Protein AF-A0A2E5WNF3-F1 (afdb_monomer_lite)

Foldseek 3Di:
DVVVVVVLLLVLLCVLVVCLQVVHDPVVNLVSLVPVVRDDQQDANVVVRGGSLQSCLLVLVLVSNLSSLVSPHDAALSSLLSNLQQLSQSSNVVRCVSPVVNLAVHDLLSNQHPDPVNVVSPHDPDDPLVSLVSSLSNSVVSVVSPRAQDPVSLVSLVVPPDVDPNNVSSVVSNVVSVVSNVVVVVVVVVVVVVVD

Secondary structure (DSSP, 8-state):
-HHHHHHHHHHHHHHHHHHHHTT--HHHHHHHHH-TTT--TT-EEGGGTEEHHHHHHHTT-HHHHHHHHHTT----HHHHHHHHHTT-HHHHHHHHHH-GGGGGT--SGGGSTTSTTTTTTT--S--HHHHHHHHHHHHHHHHHHTPPPPHHHHHHHHHT--S-TTHHHHHHHHHHHHHHHHHHHHHHHHHHHH--

Sequence (196 aa):
MEEITNYVNVKKDLSLYASIKNKSSLDKIEKLIQNKNRYNVNSFFVNYDCTAMGLATELGLTKTVKLLIKYGAHVSSTHVEIACINGHYKIVKVLLNANPDIIKSVGIDYAIPENTYWNKWGGQSYTESSLLEVSLKIVNYLLIKGAYVIQYDIDKCREYSTDSPNDHLYYQIKDLLVEKQRKQNKLLEKQRKQNN

Structure (mmCIF, N/CA/C/O backbone):
data_AF-A0A2E5WNF3-F1
#
_entry.id   AF-A0A2E5WNF3-F1
#
loop_
_atom_site.group_PDB
_atom_site.id
_atom_site.type_symbol
_atom_site.label_atom_id
_atom_site.label_alt_id
_atom_site.label_comp_id
_atom_site.label_asym_id
_atom_site.label_entity_id
_atom_site.label_seq_id
_atom_site.pdbx_PDB_ins_code
_atom_site.Cartn_x
_atom_site.Cartn_y
_atom_site.Cartn_z
_atom_site.occupancy
_atom_site.B_iso_or_equiv
_atom_site.auth_seq_id
_atom_site.auth_comp_id
_atom_site.auth_asym_id
_atom_site.auth_atom_id
_atom_site.pdbx_PDB_model_num
ATOM 1 N N . MET A 1 1 ? -17.569 26.570 24.489 1.00 47.25 1 MET A N 1
ATOM 2 C CA . MET A 1 1 ? -18.033 25.337 23.807 1.00 47.25 1 MET A CA 1
ATOM 3 C C . MET A 1 1 ? -16.995 24.789 22.831 1.00 47.25 1 MET A C 1
ATOM 5 O O . MET A 1 1 ? -16.844 23.578 22.807 1.00 47.25 1 MET A O 1
ATOM 9 N N . GLU A 1 2 ? -16.237 25.618 22.100 1.00 46.16 2 GLU A N 1
ATOM 10 C CA . GLU A 1 2 ? -15.158 25.149 21.204 1.00 46.16 2 GLU A CA 1
ATOM 11 C C . GLU A 1 2 ? -14.071 24.312 21.899 1.00 46.16 2 GLU A C 1
ATOM 13 O O . GLU A 1 2 ? -13.730 23.249 21.390 1.00 46.16 2 GLU A O 1
ATOM 18 N N . GLU A 1 3 ? -13.593 24.694 23.090 1.00 45.94 3 GLU A N 1
ATOM 19 C CA . GLU A 1 3 ? -12.569 23.918 23.821 1.00 45.94 3 GLU A CA 1
ATOM 20 C C . GLU A 1 3 ? -13.022 22.502 24.209 1.00 45.94 3 GLU A C 1
ATOM 22 O O . GLU A 1 3 ? -12.254 21.548 24.098 1.00 45.94 3 GLU A O 1
ATOM 27 N N . ILE A 1 4 ? -14.284 22.338 24.618 1.00 49.09 4 ILE A N 1
ATOM 28 C CA . ILE A 1 4 ? -14.840 21.033 25.009 1.00 49.09 4 ILE A CA 1
ATOM 29 C C . ILE A 1 4 ? -15.010 20.149 23.770 1.00 49.09 4 ILE A C 1
ATOM 31 O O . ILE A 1 4 ? -14.668 18.966 23.803 1.00 49.09 4 ILE A O 1
ATOM 35 N N . THR A 1 5 ? -15.488 20.717 22.660 1.00 52.53 5 THR A N 1
ATOM 36 C CA . THR A 1 5 ? -15.623 20.001 21.386 1.00 52.53 5 THR A CA 1
ATOM 37 C C . THR A 1 5 ? -14.258 19.549 20.866 1.00 52.53 5 THR A C 1
ATOM 39 O O . THR A 1 5 ? -14.117 18.403 20.437 1.00 52.53 5 THR A O 1
ATOM 42 N N . ASN A 1 6 ? -13.236 20.401 20.982 1.00 53.56 6 ASN A N 1
ATOM 43 C CA . ASN A 1 6 ? -11.875 20.078 20.564 1.00 53.56 6 ASN A CA 1
ATOM 44 C C . ASN A 1 6 ? -11.263 18.979 21.452 1.00 53.56 6 ASN A C 1
ATOM 46 O O . ASN A 1 6 ? -10.762 17.979 20.949 1.00 53.56 6 ASN A O 1
ATOM 50 N N . TYR A 1 7 ? -11.414 19.075 22.776 1.00 51.69 7 TYR A N 1
ATOM 51 C CA . TYR A 1 7 ? -10.914 18.070 23.721 1.00 51.69 7 TYR A CA 1
ATOM 52 C C . TYR A 1 7 ? -11.586 16.693 23.555 1.00 51.69 7 TYR A C 1
ATOM 54 O O . TYR A 1 7 ? -10.934 15.645 23.619 1.00 51.69 7 TYR A O 1
ATOM 62 N N . VAL A 1 8 ? -12.900 16.674 23.309 1.00 55.38 8 VAL A N 1
ATOM 63 C CA . VAL A 1 8 ? -13.663 15.444 23.055 1.00 55.38 8 VAL A CA 1
ATOM 64 C C . VAL A 1 8 ? -13.265 14.805 21.721 1.00 55.38 8 VAL A C 1
ATOM 66 O O . VAL A 1 8 ? -13.189 13.577 21.650 1.00 55.38 8 VAL A O 1
ATOM 69 N N . ASN A 1 9 ? -12.975 15.595 20.686 1.00 56.09 9 ASN A N 1
ATOM 70 C CA . ASN A 1 9 ? -12.483 15.078 19.406 1.00 56.09 9 ASN A CA 1
ATOM 71 C C . ASN A 1 9 ? -11.049 14.533 19.526 1.00 56.09 9 ASN A C 1
ATOM 73 O O . ASN A 1 9 ? -10.808 13.396 19.124 1.00 56.09 9 ASN A O 1
ATOM 77 N N . VAL A 1 10 ? -10.156 15.238 20.232 1.00 57.78 10 VAL A N 1
ATOM 78 C CA . VAL A 1 10 ? -8.783 14.781 20.524 1.00 57.78 10 VAL A CA 1
ATOM 79 C C . VAL A 1 10 ? -8.769 13.426 21.249 1.00 57.78 10 VAL A C 1
ATOM 81 O O . VAL A 1 10 ? -7.998 12.537 20.888 1.00 57.78 10 VAL A O 1
ATOM 84 N N . LYS A 1 11 ? -9.652 13.206 22.238 1.00 60.44 11 LYS A N 1
ATOM 85 C CA . LYS A 1 11 ? -9.758 11.903 22.929 1.00 60.44 11 LYS A CA 1
ATOM 86 C C . LYS A 1 11 ? -10.316 10.779 22.048 1.00 60.44 11 LYS A C 1
ATOM 88 O O . LYS A 1 11 ? -9.927 9.624 22.233 1.00 60.44 11 LYS A O 1
ATOM 93 N N . LYS A 1 12 ? -11.239 11.080 21.129 1.00 62.16 12 LYS A N 1
ATOM 94 C CA . LYS A 1 12 ? -11.822 10.080 20.214 1.00 62.16 12 LYS A CA 1
ATOM 95 C C . LYS A 1 12 ? -10.776 9.592 19.220 1.00 62.16 12 LYS A C 1
ATOM 97 O O . LYS A 1 12 ? -10.535 8.384 19.156 1.00 62.16 12 LYS A O 1
ATOM 102 N N . ASP A 1 13 ? -10.114 10.521 18.537 1.00 65.56 13 ASP A N 1
ATOM 103 C CA . ASP A 1 13 ? -9.074 10.239 17.545 1.00 65.56 13 ASP A CA 1
ATOM 104 C C . ASP A 1 13 ? -7.920 9.433 18.155 1.00 65.56 13 ASP A C 1
ATOM 106 O O . ASP A 1 13 ? -7.463 8.451 17.565 1.00 65.56 13 ASP A O 1
ATOM 110 N N . LEU A 1 14 ? -7.555 9.739 19.406 1.00 73.50 14 LEU A N 1
ATOM 111 C CA . LEU A 1 14 ? -6.547 8.997 20.162 1.00 73.50 14 LEU A CA 1
ATOM 112 C C . LEU A 1 14 ? -6.899 7.512 20.350 1.00 73.50 14 LEU A C 1
ATOM 114 O O . LEU A 1 14 ? -6.008 6.667 20.324 1.00 73.50 14 LEU A O 1
ATOM 118 N N . SER A 1 15 ? -8.174 7.159 20.535 1.00 82.44 15 SER A N 1
ATOM 119 C CA . SER A 1 15 ? -8.561 5.773 20.837 1.00 82.44 15 SER A CA 1
ATOM 120 C C . SER A 1 15 ? -8.475 4.838 19.622 1.00 82.44 15 SER A C 1
ATOM 122 O O . SER A 1 15 ? -8.012 3.698 19.754 1.00 82.44 15 SER A O 1
ATOM 124 N N . LEU A 1 16 ? -8.880 5.315 18.437 1.00 85.50 16 LEU A N 1
ATOM 125 C CA . LEU A 1 16 ? -8.769 4.561 17.188 1.00 85.50 16 LEU A CA 1
ATOM 126 C C . LEU A 1 16 ? -7.307 4.498 16.749 1.00 85.50 16 LEU A C 1
ATOM 128 O O . LEU A 1 16 ? -6.815 3.406 16.461 1.00 85.50 16 LEU A O 1
ATOM 132 N N . TYR A 1 17 ? -6.603 5.635 16.799 1.00 86.94 17 TYR A N 1
ATOM 133 C CA . TYR A 1 17 ? -5.164 5.703 16.560 1.00 86.94 17 TYR A CA 1
ATOM 134 C C . TYR A 1 17 ? -4.407 4.698 17.438 1.00 86.94 17 TYR A C 1
ATOM 136 O O . TYR A 1 17 ? -3.717 3.824 16.916 1.00 86.94 17 TYR A O 1
ATOM 144 N N . ALA A 1 18 ? -4.597 4.738 18.762 1.00 87.19 18 ALA A N 1
ATOM 145 C CA . ALA A 1 18 ? -3.915 3.840 19.693 1.00 87.19 18 ALA A CA 1
ATOM 146 C C . ALA A 1 18 ? -4.275 2.369 19.448 1.00 87.19 18 ALA A C 1
ATOM 148 O O . ALA A 1 18 ? -3.418 1.493 19.569 1.00 87.19 18 ALA A O 1
ATOM 149 N N . SER A 1 19 ? -5.526 2.078 19.074 1.00 90.12 19 SER A N 1
ATOM 150 C CA . SER A 1 19 ? -5.945 0.709 18.760 1.00 90.12 19 SER A CA 1
ATOM 151 C C . SER A 1 19 ? -5.217 0.160 17.528 1.00 90.12 19 SER A C 1
ATOM 153 O O . SER A 1 19 ? -4.756 -0.981 17.563 1.00 90.12 19 SER A O 1
ATOM 155 N N . ILE A 1 20 ? -5.059 0.966 16.473 1.00 90.56 20 ILE A N 1
ATOM 156 C CA . ILE A 1 20 ? -4.319 0.583 15.260 1.00 90.56 20 ILE A CA 1
ATOM 157 C C . ILE A 1 20 ? -2.811 0.525 15.544 1.00 90.56 20 ILE A C 1
ATOM 159 O O . ILE A 1 20 ? -2.173 -0.478 15.223 1.00 90.56 20 ILE A O 1
ATOM 163 N N . LYS A 1 21 ? -2.247 1.543 16.210 1.00 89.75 21 LYS A N 1
ATOM 164 C CA . LYS A 1 21 ? -0.813 1.632 16.535 1.00 89.75 21 LYS A CA 1
ATOM 165 C C . LYS A 1 21 ? -0.335 0.452 17.377 1.00 89.75 21 LYS A C 1
ATOM 167 O O . LYS A 1 21 ? 0.689 -0.149 17.061 1.00 89.75 21 LYS A O 1
ATOM 172 N N . ASN A 1 22 ? -1.112 0.072 18.391 1.00 90.06 22 ASN A N 1
ATOM 173 C CA . ASN A 1 22 ? -0.816 -1.066 19.264 1.00 90.06 22 ASN A CA 1
ATOM 174 C C . ASN A 1 22 ? -1.250 -2.416 18.669 1.00 90.06 22 ASN A C 1
ATOM 176 O O . ASN A 1 22 ? -1.227 -3.421 19.375 1.00 90.06 22 ASN A O 1
ATOM 180 N N . LYS A 1 23 ? -1.672 -2.452 17.395 1.00 88.88 23 LYS A N 1
ATOM 181 C CA . LYS A 1 23 ? -2.088 -3.673 16.685 1.00 88.88 23 LYS A CA 1
ATOM 182 C C . LYS A 1 23 ? -3.154 -4.465 17.459 1.00 88.88 23 LYS A C 1
ATOM 184 O O . LYS A 1 23 ? -3.081 -5.687 17.568 1.00 88.88 23 LYS A O 1
ATOM 189 N N . SER A 1 24 ? -4.132 -3.750 18.023 1.00 90.00 24 SER A N 1
ATOM 190 C CA . SER A 1 24 ? -5.242 -4.342 18.781 1.00 90.00 24 SER A CA 1
ATOM 191 C C . SER A 1 24 ? -6.046 -5.335 17.933 1.00 90.00 24 SER A C 1
ATOM 193 O O . SER A 1 24 ? -5.963 -5.336 16.703 1.00 90.00 24 SER A O 1
ATOM 195 N N . SER A 1 25 ? -6.871 -6.161 18.588 1.00 89.81 25 SER A N 1
ATOM 196 C CA . SER A 1 25 ? -7.738 -7.114 17.891 1.00 89.81 25 SER A CA 1
ATOM 197 C C . SER A 1 25 ? -8.637 -6.425 16.860 1.00 89.81 25 SER A C 1
ATOM 199 O O . SER A 1 25 ? -9.137 -5.315 17.075 1.00 89.81 25 SER A O 1
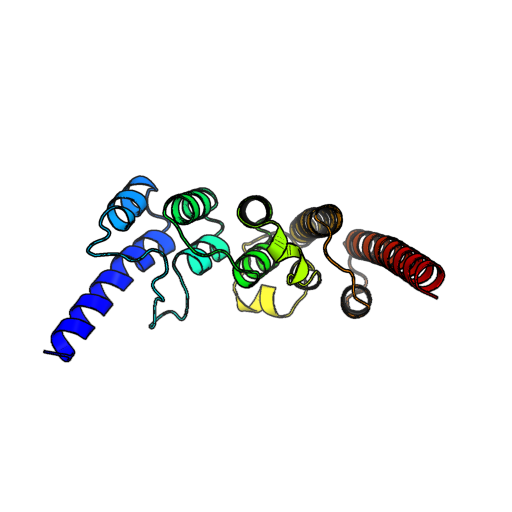ATOM 201 N N . LEU A 1 26 ? -8.858 -7.113 15.736 1.00 91.50 26 LEU A N 1
ATOM 202 C CA . LEU A 1 26 ? -9.676 -6.602 14.637 1.00 91.50 26 LEU A CA 1
ATOM 203 C C . LEU A 1 26 ? -11.092 -6.252 15.116 1.00 91.50 26 LEU A C 1
ATOM 205 O O . LEU A 1 26 ? -11.603 -5.201 14.751 1.00 91.50 26 LEU A O 1
ATOM 209 N N . ASP A 1 27 ? -11.662 -7.058 16.014 1.00 91.56 27 ASP A N 1
ATOM 210 C CA . ASP A 1 27 ? -12.992 -6.843 16.595 1.00 91.56 27 ASP A CA 1
ATOM 211 C C . ASP A 1 27 ? -13.088 -5.531 17.377 1.00 91.56 27 ASP A C 1
ATOM 213 O O . ASP A 1 27 ? -14.111 -4.849 17.345 1.00 91.56 27 ASP A O 1
ATOM 217 N N . LYS A 1 28 ? -12.021 -5.152 18.095 1.00 89.75 28 LYS A N 1
ATOM 218 C CA . LYS A 1 28 ? -11.984 -3.879 18.821 1.00 89.75 28 LYS A CA 1
ATOM 219 C C . LYS A 1 28 ? -11.983 -2.712 17.840 1.00 89.75 28 LYS A C 1
ATOM 221 O O . LYS A 1 28 ? -12.726 -1.756 18.039 1.00 89.75 28 LYS A O 1
ATOM 226 N N . ILE A 1 29 ? -11.177 -2.804 16.782 1.00 89.44 29 ILE A N 1
ATOM 227 C CA . ILE A 1 29 ? -11.117 -1.785 15.728 1.00 89.44 29 ILE A CA 1
ATOM 228 C C . ILE A 1 29 ? -12.470 -1.696 15.004 1.00 89.44 29 ILE A C 1
ATOM 230 O O . ILE A 1 29 ? -12.983 -0.599 14.798 1.00 89.44 29 ILE A O 1
ATOM 234 N N . GLU A 1 30 ? -13.097 -2.832 14.695 1.00 91.12 30 GLU A N 1
ATOM 235 C CA . GLU A 1 30 ? -14.410 -2.889 14.050 1.00 91.12 30 GLU A CA 1
ATOM 236 C C . GLU A 1 30 ? -15.509 -2.266 14.916 1.00 91.12 30 GLU A C 1
ATOM 238 O O . GLU A 1 30 ? -16.247 -1.413 14.428 1.00 91.12 30 GLU A O 1
ATOM 243 N N . LYS A 1 31 ? -15.576 -2.599 16.212 1.00 89.12 31 LYS A N 1
ATOM 244 C CA . LYS A 1 31 ? -16.542 -1.994 17.148 1.00 89.12 31 LYS A CA 1
ATOM 245 C C . LYS A 1 31 ? -16.409 -0.474 17.234 1.00 89.12 31 LYS A C 1
ATOM 247 O O . LYS A 1 31 ? -17.416 0.217 17.378 1.00 89.12 31 LYS A O 1
ATOM 252 N N . LEU A 1 32 ? -15.183 0.053 17.159 1.00 87.38 32 LEU A N 1
ATOM 253 C CA . LEU A 1 32 ? -14.955 1.498 17.121 1.00 87.38 32 LEU A CA 1
ATOM 254 C C . LEU A 1 32 ? -15.496 2.088 15.813 1.00 87.38 32 LEU A C 1
ATOM 256 O O . LEU A 1 32 ? -16.332 2.984 15.860 1.00 87.38 32 LEU A O 1
ATOM 260 N N . ILE A 1 33 ? -15.105 1.541 14.658 1.00 86.19 33 ILE A N 1
ATOM 261 C CA . ILE A 1 33 ? -15.513 2.056 13.338 1.00 86.19 33 ILE A CA 1
ATOM 262 C C . ILE A 1 33 ? -17.035 1.970 13.120 1.00 86.19 33 ILE A C 1
ATOM 264 O O . ILE A 1 33 ? -17.621 2.858 12.504 1.00 86.19 33 ILE A O 1
ATOM 268 N N . GLN A 1 34 ? -17.701 0.937 13.645 1.00 86.12 34 GLN A N 1
ATOM 269 C CA . GLN A 1 34 ? -19.159 0.779 13.544 1.00 86.12 34 GLN A CA 1
ATOM 270 C C . GLN A 1 34 ? -19.938 1.906 14.232 1.00 86.12 34 GLN A C 1
ATOM 272 O O . GLN A 1 34 ? -21.070 2.202 13.846 1.00 86.12 34 GLN A O 1
ATOM 277 N N . ASN A 1 35 ? -19.348 2.569 15.227 1.00 82.94 35 ASN A N 1
ATOM 278 C CA . ASN A 1 35 ? -19.981 3.683 15.915 1.00 82.94 35 ASN A CA 1
ATOM 279 C C . ASN A 1 35 ? -19.833 4.978 15.095 1.00 82.94 35 ASN A C 1
ATOM 281 O O . ASN A 1 35 ? -19.080 5.880 15.462 1.00 82.94 35 ASN A O 1
ATOM 285 N N . LYS A 1 36 ? -20.564 5.065 13.973 1.00 68.50 36 LYS A N 1
ATOM 286 C CA . LYS A 1 36 ? -20.490 6.172 12.995 1.00 68.50 36 LYS A CA 1
ATOM 287 C C . LYS A 1 36 ? -20.793 7.555 13.584 1.00 68.50 36 LYS A C 1
ATOM 289 O O . LYS A 1 36 ? -20.282 8.551 13.091 1.00 68.50 36 LYS A O 1
ATOM 294 N N . ASN A 1 37 ? -21.563 7.621 14.674 1.00 66.88 37 ASN A N 1
ATOM 295 C CA . ASN A 1 37 ? -21.819 8.867 15.409 1.00 66.88 37 ASN A CA 1
ATOM 296 C C . ASN A 1 37 ? -20.580 9.374 16.171 1.00 66.88 37 ASN A C 1
ATOM 298 O O . ASN A 1 37 ? -20.565 10.501 16.666 1.00 66.88 37 ASN A O 1
ATOM 302 N N . ARG A 1 38 ? -19.551 8.532 16.319 1.00 66.94 38 ARG A N 1
ATOM 303 C CA . ARG A 1 38 ? -18.310 8.836 17.040 1.00 66.94 38 ARG A CA 1
ATOM 304 C C . ARG A 1 38 ? -17.067 8.807 16.161 1.00 66.94 38 ARG A C 1
ATOM 306 O O . ARG A 1 38 ? -16.134 9.534 16.486 1.00 66.94 38 ARG A O 1
ATOM 313 N N . TYR A 1 39 ? -17.051 8.004 15.099 1.00 72.62 39 TYR A N 1
ATOM 314 C CA . TYR A 1 39 ? -15.877 7.819 14.251 1.00 72.62 39 TYR A CA 1
ATOM 315 C C . TYR A 1 39 ? -16.222 7.975 12.777 1.00 72.62 39 TYR A C 1
ATOM 317 O O . TYR A 1 39 ? -17.084 7.275 12.247 1.00 72.62 39 TYR A O 1
ATOM 325 N N . ASN A 1 40 ? -15.482 8.854 12.110 1.00 81.81 40 ASN A N 1
ATOM 326 C CA . ASN A 1 40 ? -15.386 8.873 10.663 1.00 81.81 40 ASN A CA 1
ATOM 327 C C . ASN A 1 40 ? -14.116 8.105 10.272 1.00 81.81 40 ASN A C 1
ATOM 329 O O . ASN A 1 40 ? -13.020 8.419 10.728 1.00 81.81 40 ASN A O 1
ATOM 333 N N . VAL A 1 41 ? -14.261 7.079 9.434 1.00 84.44 41 VAL A N 1
ATOM 334 C CA . VAL A 1 41 ? -13.139 6.241 8.976 1.00 84.44 41 VAL A CA 1
ATOM 335 C C . VAL A 1 41 ? -12.092 7.037 8.180 1.00 84.44 41 VAL A C 1
ATOM 337 O O . VAL A 1 41 ? -10.932 6.638 8.106 1.00 84.44 41 VAL A O 1
ATOM 340 N N . ASN A 1 42 ? -12.500 8.182 7.628 1.00 87.06 42 ASN A N 1
ATOM 341 C CA . ASN A 1 42 ? -11.662 9.118 6.884 1.00 87.06 42 ASN A CA 1
ATOM 342 C C . ASN A 1 42 ? -11.145 10.281 7.745 1.00 87.06 42 ASN A C 1
ATOM 344 O O . ASN A 1 42 ? -10.577 11.224 7.200 1.00 87.06 42 ASN A O 1
ATOM 348 N N . SER A 1 43 ? -11.354 10.247 9.067 1.00 84.50 43 SER A N 1
ATOM 349 C CA . SER A 1 43 ? -10.800 11.259 9.966 1.00 84.50 43 SER A CA 1
ATOM 350 C C . SER A 1 43 ? -9.278 11.312 9.867 1.00 84.50 43 SER A C 1
ATOM 352 O O . SER A 1 43 ? -8.596 10.286 9.762 1.00 84.50 43 SER A O 1
ATOM 354 N N . PHE A 1 44 ? -8.764 12.533 9.950 1.00 83.75 44 PHE A N 1
ATOM 355 C CA . PHE A 1 44 ? -7.343 12.809 10.027 1.00 83.75 44 PHE A CA 1
ATOM 356 C C . PHE A 1 44 ? -6.919 12.927 11.488 1.00 83.75 44 PHE A C 1
ATOM 358 O O . PHE A 1 44 ? -7.484 13.713 12.248 1.00 83.75 44 PHE A O 1
ATOM 365 N N . PHE A 1 45 ? -5.917 12.155 11.889 1.00 82.75 45 PHE A N 1
ATOM 366 C CA . PHE A 1 45 ? -5.323 12.248 13.210 1.00 82.75 45 PHE A CA 1
ATOM 367 C C . PHE A 1 45 ? -4.366 13.442 13.250 1.00 82.75 45 PHE A C 1
ATOM 369 O O . PHE A 1 45 ? -3.170 13.286 13.030 1.00 82.75 45 PHE A O 1
ATOM 376 N N . VAL A 1 46 ? -4.894 14.633 13.545 1.00 78.06 46 VAL A N 1
ATOM 377 C CA . VAL A 1 46 ? -4.157 15.913 13.472 1.00 78.06 46 VAL A CA 1
ATOM 378 C C . VAL A 1 46 ? -2.816 15.872 14.213 1.00 78.06 46 VAL A C 1
ATOM 380 O O . VAL A 1 46 ? -1.796 16.264 13.662 1.00 78.06 46 VAL A O 1
ATOM 383 N N . ASN A 1 47 ? -2.786 15.323 15.430 1.00 79.19 47 ASN A N 1
ATOM 384 C CA . ASN A 1 47 ? -1.565 15.259 16.246 1.00 79.19 47 ASN A CA 1
ATOM 385 C C . ASN A 1 47 ? -0.513 14.255 15.735 1.00 79.19 47 ASN A C 1
ATOM 387 O O . ASN A 1 47 ? 0.597 14.223 16.260 1.00 79.19 47 ASN A O 1
ATOM 391 N N . TYR A 1 48 ? -0.870 13.404 14.771 1.00 79.12 48 TYR A N 1
ATOM 392 C CA . TYR A 1 48 ? -0.022 12.335 14.235 1.00 79.12 48 TYR A CA 1
ATOM 393 C C . TYR A 1 48 ? 0.141 12.409 12.714 1.00 79.12 48 TYR A C 1
ATOM 395 O O . TYR A 1 48 ? 0.708 11.489 12.133 1.00 79.12 48 TYR A O 1
ATOM 403 N N . ASP A 1 49 ? -0.387 13.462 12.089 1.00 84.00 49 ASP A N 1
ATOM 404 C CA . ASP A 1 49 ? -0.277 13.757 10.659 1.00 84.00 49 ASP A CA 1
ATOM 405 C C . ASP A 1 49 ? -0.609 12.567 9.732 1.00 84.00 49 ASP A C 1
ATOM 407 O O . ASP A 1 49 ? 0.042 12.323 8.719 1.00 84.00 49 ASP A O 1
ATOM 411 N N . CYS A 1 50 ? -1.614 11.761 10.093 1.00 86.19 50 CYS A N 1
ATOM 412 C CA . CYS A 1 50 ? -1.976 10.572 9.322 1.00 86.19 50 CYS A CA 1
ATOM 413 C C . CYS A 1 50 ? -3.463 10.219 9.420 1.00 86.19 50 CYS A C 1
ATOM 415 O O . CYS A 1 50 ? -4.190 10.681 10.294 1.00 86.19 50 CYS A O 1
ATOM 417 N N . THR A 1 51 ? -3.931 9.352 8.523 1.00 90.38 51 THR A N 1
ATOM 418 C CA . THR A 1 51 ? -5.266 8.739 8.601 1.00 90.38 51 THR A CA 1
ATOM 419 C C . THR A 1 51 ? -5.180 7.334 9.197 1.00 90.38 51 THR A C 1
ATOM 421 O O . THR A 1 51 ? -4.119 6.703 9.210 1.00 90.38 51 THR A O 1
ATOM 424 N N . ALA A 1 52 ? -6.321 6.781 9.620 1.00 91.38 52 ALA A N 1
ATOM 425 C CA . ALA A 1 52 ? -6.414 5.372 10.015 1.00 91.38 52 ALA A CA 1
ATOM 426 C C . ALA A 1 52 ? -5.908 4.419 8.918 1.00 91.38 52 ALA A C 1
ATOM 428 O O . ALA A 1 52 ? -5.231 3.433 9.219 1.00 91.38 52 ALA A O 1
ATOM 429 N N . MET A 1 53 ? -6.203 4.732 7.650 1.00 94.50 53 MET A N 1
ATOM 430 C CA . MET A 1 53 ? -5.732 3.964 6.498 1.00 94.50 53 MET A CA 1
ATOM 431 C C . MET A 1 53 ? -4.217 4.076 6.321 1.00 94.50 53 MET A C 1
ATOM 433 O O . MET A 1 53 ? -3.562 3.047 6.157 1.00 94.50 53 MET A O 1
ATOM 437 N N . GLY A 1 54 ? -3.660 5.289 6.390 1.00 92.69 54 GLY A N 1
ATOM 438 C CA . GLY A 1 54 ? -2.217 5.528 6.298 1.00 92.69 54 GLY A CA 1
ATOM 439 C C . GLY A 1 54 ? -1.449 4.739 7.354 1.00 92.69 54 GLY A C 1
ATOM 440 O O . GLY A 1 54 ? -0.588 3.931 7.015 1.00 92.69 54 GLY A O 1
ATOM 441 N N . LEU A 1 55 ? -1.866 4.855 8.617 1.00 92.00 55 LEU A N 1
ATOM 442 C CA . LEU A 1 55 ? -1.237 4.150 9.733 1.00 92.00 55 LEU A CA 1
ATOM 443 C C . LEU A 1 55 ? -1.341 2.621 9.604 1.00 92.00 55 LEU A C 1
ATOM 445 O O . LEU A 1 55 ? -0.371 1.899 9.831 1.00 92.00 55 LEU A O 1
ATOM 449 N N . ALA A 1 56 ? -2.514 2.092 9.240 1.00 94.25 56 ALA A N 1
ATOM 450 C CA . ALA A 1 56 ? -2.686 0.650 9.053 1.00 94.25 56 ALA A CA 1
ATOM 451 C C . ALA A 1 56 ? -1.843 0.108 7.886 1.00 94.25 56 ALA A C 1
ATOM 453 O O . ALA A 1 56 ? -1.363 -1.028 7.951 1.00 94.25 56 ALA A O 1
ATOM 454 N N . THR A 1 57 ? -1.671 0.917 6.839 1.00 93.94 57 THR A N 1
ATOM 455 C CA . THR A 1 57 ? -0.853 0.604 5.664 1.00 93.94 57 THR A CA 1
ATOM 456 C C . THR A 1 57 ? 0.624 0.560 6.034 1.00 93.94 57 THR A C 1
ATOM 458 O O . THR A 1 57 ? 1.264 -0.456 5.783 1.00 93.94 57 THR A O 1
ATOM 461 N N . GLU A 1 58 ? 1.140 1.599 6.690 1.00 90.19 58 GLU A N 1
ATOM 462 C CA . GLU A 1 58 ? 2.529 1.695 7.159 1.00 90.19 58 GLU A CA 1
ATOM 463 C C . GLU A 1 58 ? 2.902 0.512 8.068 1.00 90.19 58 GLU A C 1
ATOM 465 O O . GLU A 1 58 ? 3.910 -0.166 7.871 1.00 90.19 58 GLU A O 1
ATOM 470 N N . LEU A 1 59 ? 2.019 0.168 9.012 1.00 89.88 59 LEU A N 1
ATOM 471 C CA . LEU A 1 59 ? 2.236 -0.927 9.961 1.00 89.88 59 LEU A CA 1
ATOM 472 C C . LEU A 1 59 ? 2.056 -2.336 9.365 1.00 89.88 59 LEU A C 1
ATOM 474 O O . LEU A 1 59 ? 2.223 -3.325 10.088 1.00 89.88 59 LEU A O 1
ATOM 478 N N . GLY A 1 60 ? 1.679 -2.464 8.090 1.00 91.69 60 GLY A N 1
ATOM 479 C CA . GLY A 1 60 ? 1.499 -3.764 7.438 1.00 91.69 60 GLY A CA 1
ATOM 480 C C . GLY A 1 60 ? 0.229 -4.514 7.858 1.00 91.69 60 GLY A C 1
ATOM 481 O O . GLY A 1 60 ? 0.107 -5.727 7.649 1.00 91.69 60 GLY A O 1
ATOM 482 N N . LEU A 1 61 ? -0.760 -3.824 8.437 1.00 94.50 61 LEU A N 1
ATOM 483 C CA . LEU A 1 61 ? -1.976 -4.424 8.990 1.00 94.50 61 LEU A CA 1
ATOM 484 C C . LEU A 1 61 ? -3.007 -4.746 7.899 1.00 94.50 61 LEU A C 1
ATOM 486 O O . LEU A 1 61 ? -4.088 -4.164 7.835 1.00 94.50 61 LEU A O 1
ATOM 490 N N . THR A 1 62 ? -2.706 -5.742 7.061 1.00 96.25 62 THR A N 1
ATOM 491 C CA . THR A 1 62 ? -3.529 -6.122 5.892 1.00 96.25 62 THR A CA 1
ATOM 492 C C . THR A 1 62 ? -5.009 -6.356 6.239 1.00 96.25 62 THR A C 1
ATOM 494 O O . THR A 1 62 ? -5.892 -5.968 5.474 1.00 96.25 62 THR A O 1
ATOM 497 N N . LYS A 1 63 ? -5.308 -6.995 7.382 1.00 96.50 63 LYS A N 1
ATOM 498 C CA . LYS A 1 63 ? -6.697 -7.234 7.823 1.00 96.50 63 LYS A CA 1
ATOM 499 C C . LYS A 1 63 ? -7.409 -5.926 8.183 1.00 96.50 63 LYS A C 1
ATOM 501 O O . LYS A 1 63 ? -8.557 -5.741 7.796 1.00 96.50 63 LYS A O 1
ATOM 506 N N . THR A 1 64 ? -6.710 -5.016 8.856 1.00 95.44 64 THR A N 1
ATOM 507 C CA . THR A 1 64 ? -7.223 -3.690 9.214 1.00 95.44 64 THR A CA 1
ATOM 508 C C . THR A 1 64 ? -7.450 -2.832 7.975 1.00 95.44 64 THR A C 1
ATOM 510 O O . THR A 1 64 ? -8.509 -2.233 7.862 1.00 95.44 64 THR A O 1
ATOM 513 N N . VAL A 1 65 ? -6.539 -2.841 6.995 1.00 96.88 65 VAL A N 1
ATOM 514 C CA . VAL A 1 65 ? -6.737 -2.145 5.708 1.00 96.88 65 VAL A CA 1
ATOM 515 C C . VAL A 1 65 ? -8.009 -2.632 5.009 1.00 96.88 65 VAL A C 1
ATOM 517 O O . VAL A 1 65 ? -8.857 -1.827 4.635 1.00 96.88 65 VAL A O 1
ATOM 520 N N . LYS A 1 66 ? -8.200 -3.954 4.892 1.00 97.19 66 LYS A N 1
ATOM 521 C CA . LYS A 1 66 ? -9.427 -4.525 4.305 1.00 97.19 66 LYS A CA 1
ATOM 522 C C . LYS A 1 66 ? -10.687 -4.097 5.061 1.00 97.19 66 LYS A C 1
ATOM 524 O O . LYS A 1 66 ? -11.701 -3.803 4.432 1.00 97.19 66 LYS A O 1
ATOM 529 N N . LEU A 1 67 ? -10.624 -4.067 6.392 1.00 95.25 67 LEU A N 1
ATOM 530 C CA . LEU A 1 67 ? -11.723 -3.611 7.239 1.00 95.25 67 LEU A CA 1
ATOM 531 C C . LEU A 1 67 ? -12.041 -2.132 6.979 1.00 95.25 67 LEU A C 1
ATOM 533 O O . LEU A 1 67 ? -13.191 -1.798 6.728 1.00 95.25 67 LEU A O 1
ATOM 537 N N . LEU A 1 68 ? -11.033 -1.259 6.973 1.00 94.69 68 LEU A N 1
ATOM 538 C CA . LEU A 1 68 ? -11.207 0.171 6.713 1.00 94.69 68 LEU A CA 1
ATOM 539 C C . LEU A 1 68 ? -11.851 0.415 5.338 1.00 94.69 68 LEU A C 1
ATOM 541 O O . LEU A 1 68 ? -12.827 1.158 5.252 1.00 94.69 68 LEU A O 1
ATOM 545 N N . ILE A 1 69 ? -11.390 -0.278 4.288 1.00 95.69 69 ILE A N 1
ATOM 546 C CA . ILE A 1 69 ? -11.994 -0.214 2.943 1.00 95.69 69 ILE A CA 1
ATOM 547 C C . ILE A 1 69 ? -13.469 -0.637 2.983 1.00 95.69 69 ILE A C 1
ATOM 549 O O . ILE A 1 69 ? -14.321 0.067 2.447 1.00 95.69 69 ILE A O 1
ATOM 553 N N . LYS A 1 70 ? -13.796 -1.747 3.665 1.00 94.88 70 LYS A N 1
ATOM 554 C CA . LYS A 1 70 ? -15.182 -2.235 3.820 1.00 94.88 70 LYS A CA 1
ATOM 555 C C . LYS A 1 70 ? -16.107 -1.180 4.444 1.00 94.88 70 LYS A C 1
ATOM 557 O O . LYS A 1 70 ? -17.286 -1.139 4.105 1.00 94.88 70 LYS A O 1
ATOM 562 N N . TYR A 1 71 ? -15.589 -0.336 5.335 1.00 92.75 7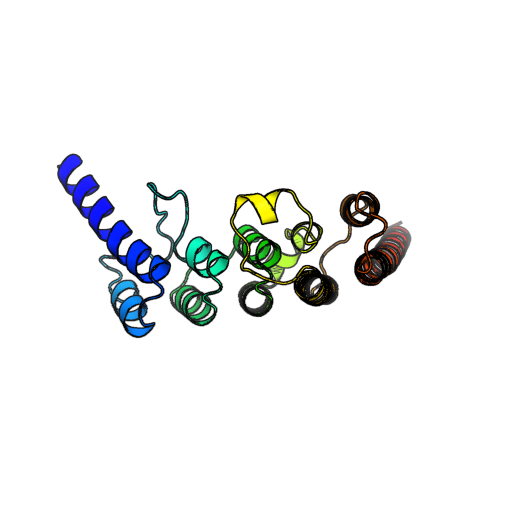1 TYR A N 1
ATOM 563 C CA . TYR A 1 71 ? -16.348 0.736 5.987 1.00 92.75 71 TYR A CA 1
ATOM 564 C C . TYR A 1 71 ? -16.284 2.091 5.256 1.00 92.75 71 TYR A C 1
ATOM 566 O O . TYR A 1 71 ? -16.780 3.082 5.790 1.00 92.75 71 TYR A O 1
ATOM 574 N N . GLY A 1 72 ? -15.745 2.144 4.032 1.00 91.69 72 GLY A N 1
ATOM 575 C CA . GLY A 1 72 ? -15.762 3.343 3.186 1.00 91.69 72 GLY A CA 1
ATOM 576 C C . GLY A 1 72 ? -14.555 4.265 3.358 1.00 91.69 72 GLY A C 1
ATOM 577 O O . GLY A 1 72 ? -14.659 5.469 3.114 1.00 91.69 72 GLY A O 1
ATOM 578 N N . ALA A 1 73 ? -13.417 3.728 3.800 1.00 92.75 73 ALA A N 1
ATOM 579 C CA . ALA A 1 73 ? -12.173 4.483 3.813 1.00 92.75 73 ALA A CA 1
ATOM 580 C C . ALA A 1 73 ? -11.715 4.826 2.389 1.00 92.75 73 ALA A C 1
ATOM 582 O O . ALA A 1 73 ? -11.700 3.968 1.504 1.00 92.75 73 ALA A O 1
ATOM 583 N N . HIS A 1 74 ? -11.312 6.077 2.185 1.00 92.75 74 HIS A N 1
ATOM 584 C CA . HIS A 1 74 ? -10.772 6.555 0.927 1.00 92.75 74 HIS A CA 1
ATOM 585 C C . HIS A 1 74 ? -9.412 5.909 0.652 1.00 92.75 74 HIS A C 1
ATOM 587 O O . HIS A 1 74 ? -8.547 5.829 1.526 1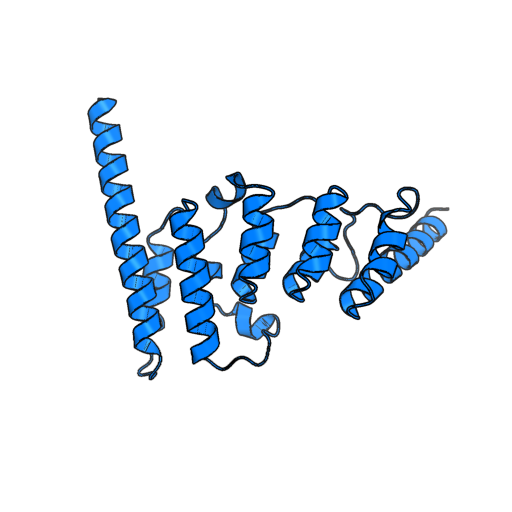.00 92.75 74 HIS A O 1
ATOM 593 N N . VAL A 1 75 ? -9.231 5.462 -0.588 1.00 94.31 75 VAL A N 1
ATOM 594 C CA . VAL A 1 75 ? -7.978 4.896 -1.085 1.00 94.31 75 VAL A CA 1
ATOM 595 C C . VAL A 1 75 ? -7.391 5.881 -2.089 1.00 94.31 75 VAL A C 1
ATOM 597 O O . VAL A 1 75 ? -8.085 6.314 -3.005 1.00 94.31 75 VAL A O 1
ATOM 600 N N . SER A 1 76 ? -6.112 6.206 -1.918 1.00 93.94 76 SER A N 1
ATOM 601 C CA . SER A 1 76 ? -5.348 7.143 -2.756 1.00 93.94 76 SER A CA 1
ATOM 602 C C . SER A 1 76 ? -3.976 6.557 -3.102 1.00 93.94 76 SER A C 1
ATOM 604 O O . SER A 1 76 ? -3.568 5.559 -2.496 1.00 93.94 76 SER A O 1
ATOM 606 N N . SER A 1 77 ? -3.250 7.169 -4.044 1.00 93.75 77 SER A N 1
ATOM 607 C CA . SER A 1 77 ? -1.896 6.720 -4.411 1.00 93.75 77 SER A CA 1
ATOM 608 C C . SER A 1 77 ? -0.928 6.761 -3.244 1.00 93.75 77 SER A C 1
ATOM 610 O O . SER A 1 77 ? -0.191 5.801 -3.074 1.00 93.75 77 SER A O 1
ATOM 612 N N . THR A 1 78 ? -1.037 7.751 -2.356 1.00 92.06 78 THR A N 1
ATOM 613 C CA . THR A 1 78 ? -0.223 7.846 -1.135 1.00 92.06 78 THR A CA 1
ATOM 614 C C . THR A 1 78 ? -0.271 6.567 -0.298 1.00 92.06 78 THR A C 1
ATOM 616 O O . THR A 1 78 ? 0.742 6.121 0.226 1.00 92.06 78 THR A O 1
ATOM 619 N N . HIS A 1 79 ? -1.431 5.912 -0.204 1.00 94.62 79 HIS A N 1
ATOM 620 C CA . HIS A 1 79 ? -1.539 4.639 0.511 1.00 94.62 79 HIS A CA 1
ATOM 621 C C . HIS A 1 79 ? -0.808 3.502 -0.221 1.00 94.62 79 HIS A C 1
ATOM 623 O O . HIS A 1 79 ? -0.210 2.636 0.414 1.00 94.62 79 HIS A O 1
ATOM 629 N N . VAL A 1 80 ? -0.843 3.487 -1.556 1.00 94.88 80 VAL A N 1
ATOM 630 C CA . VAL A 1 80 ? -0.100 2.505 -2.361 1.00 94.88 80 VAL A CA 1
ATOM 631 C C . VAL A 1 80 ? 1.402 2.752 -2.235 1.00 94.88 80 VAL A C 1
ATOM 633 O O . VAL A 1 80 ? 2.143 1.808 -1.990 1.00 94.88 80 VAL A O 1
ATOM 636 N N . GLU A 1 81 ? 1.833 4.009 -2.316 1.00 91.31 81 GLU A N 1
ATOM 637 C CA . GLU A 1 81 ? 3.221 4.446 -2.150 1.00 91.31 81 GLU A CA 1
ATOM 638 C C . GLU A 1 81 ? 3.761 4.048 -0.769 1.00 91.31 81 GLU A C 1
ATOM 640 O O . GLU A 1 81 ? 4.786 3.378 -0.695 1.00 91.31 81 GLU A O 1
ATOM 645 N N . ILE A 1 82 ? 3.032 4.323 0.323 1.00 89.75 82 ILE A N 1
ATOM 646 C CA . ILE A 1 82 ? 3.404 3.883 1.683 1.00 89.75 82 ILE A CA 1
ATOM 647 C C . ILE A 1 82 ? 3.549 2.354 1.752 1.00 89.75 82 ILE A C 1
ATOM 649 O O . ILE A 1 82 ? 4.477 1.846 2.384 1.00 89.75 82 ILE A O 1
ATOM 653 N N . ALA A 1 83 ? 2.654 1.599 1.107 1.00 91.81 83 ALA A N 1
ATOM 654 C CA . ALA A 1 83 ? 2.740 0.140 1.078 1.00 91.81 83 ALA A CA 1
ATOM 655 C C . ALA A 1 83 ? 3.956 -0.353 0.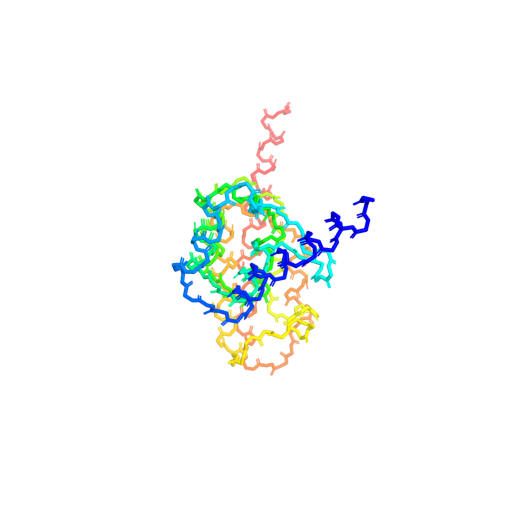277 1.00 91.81 83 ALA A C 1
ATOM 657 O O . ALA A 1 83 ? 4.577 -1.336 0.681 1.00 91.81 83 ALA A O 1
ATOM 658 N N . CYS A 1 84 ? 4.303 0.318 -0.824 1.00 90.38 84 CYS A N 1
ATOM 659 C CA . CYS A 1 84 ? 5.499 0.041 -1.618 1.00 90.38 84 CYS A CA 1
ATOM 660 C C . CYS A 1 84 ? 6.778 0.313 -0.813 1.00 90.38 84 CYS A C 1
ATOM 662 O O . CYS A 1 84 ? 7.599 -0.592 -0.674 1.00 90.38 84 CYS A O 1
ATOM 664 N N . ILE A 1 85 ? 6.872 1.495 -0.190 1.00 86.19 85 ILE A N 1
ATOM 665 C CA . ILE A 1 85 ? 8.009 1.932 0.639 1.00 86.19 85 ILE A CA 1
ATOM 666 C C . ILE A 1 85 ? 8.216 1.032 1.856 1.00 86.19 85 ILE A C 1
ATOM 668 O O . ILE A 1 85 ? 9.299 1.016 2.405 1.00 86.19 85 ILE A O 1
ATOM 672 N N . ASN A 1 86 ? 7.202 0.304 2.320 1.00 84.00 86 ASN A N 1
ATOM 673 C CA . ASN A 1 86 ? 7.344 -0.623 3.448 1.00 84.00 86 ASN A CA 1
ATOM 674 C C . ASN A 1 86 ? 7.393 -2.101 3.011 1.00 84.00 86 ASN A C 1
ATOM 676 O O . ASN A 1 86 ? 7.393 -2.998 3.856 1.00 84.00 86 ASN A O 1
ATOM 680 N N . GLY A 1 87 ? 7.394 -2.389 1.704 1.00 88.38 87 GLY A N 1
ATOM 681 C CA . GLY A 1 87 ? 7.415 -3.760 1.186 1.00 88.38 87 GLY A CA 1
ATOM 682 C C . GLY A 1 87 ? 6.123 -4.555 1.437 1.00 88.38 87 GLY A C 1
ATOM 683 O O . GLY A 1 87 ? 6.095 -5.783 1.324 1.00 88.38 87 GLY A O 1
ATOM 684 N N . HIS A 1 88 ? 5.005 -3.898 1.753 1.00 90.94 88 HIS A N 1
ATOM 685 C CA . HIS A 1 88 ? 3.738 -4.559 2.080 1.00 90.94 88 HIS A CA 1
ATOM 686 C C . HIS A 1 88 ? 2.980 -5.001 0.824 1.00 90.94 88 HIS A C 1
ATOM 688 O O . HIS A 1 88 ? 1.860 -4.564 0.552 1.00 90.94 88 HIS A O 1
ATOM 694 N N . TYR A 1 89 ? 3.551 -5.943 0.070 1.00 92.69 89 TYR A N 1
ATOM 695 C CA . TYR A 1 89 ? 3.010 -6.455 -1.198 1.00 92.69 89 TYR A CA 1
ATOM 696 C C . TYR A 1 89 ? 1.528 -6.868 -1.130 1.00 92.69 89 TYR A C 1
ATOM 698 O O . TYR A 1 89 ? 0.741 -6.602 -2.041 1.00 92.69 89 TYR A O 1
ATOM 706 N N . LYS A 1 90 ? 1.109 -7.504 -0.027 1.00 95.12 90 LYS A N 1
ATOM 707 C CA . LYS A 1 90 ? -0.296 -7.899 0.183 1.00 95.12 90 LYS A CA 1
ATOM 708 C C . LYS A 1 90 ? -1.229 -6.687 0.270 1.00 95.12 90 LYS A C 1
ATOM 710 O O . LYS A 1 90 ? -2.363 -6.779 -0.194 1.00 95.12 90 LYS A O 1
ATOM 715 N N . ILE A 1 91 ? -0.764 -5.576 0.838 1.00 95.50 91 ILE A N 1
ATOM 716 C CA . ILE A 1 91 ? -1.525 -4.328 0.943 1.00 95.50 91 ILE A CA 1
ATOM 717 C C . ILE A 1 91 ? -1.593 -3.639 -0.419 1.00 95.50 91 ILE A C 1
ATOM 719 O O . ILE A 1 91 ? -2.693 -3.285 -0.830 1.00 95.50 91 ILE A O 1
ATOM 723 N N . VAL A 1 92 ? -0.487 -3.576 -1.172 1.00 95.94 92 VAL A N 1
ATOM 724 C CA . VAL A 1 92 ? -0.477 -3.061 -2.559 1.00 95.94 92 VAL A CA 1
ATOM 725 C C . VAL A 1 92 ? -1.564 -3.737 -3.402 1.00 95.94 92 VAL A C 1
ATOM 727 O O . VAL A 1 92 ? -2.357 -3.069 -4.066 1.00 95.94 92 VAL A O 1
ATOM 730 N N . LYS A 1 93 ? -1.676 -5.072 -3.315 1.00 96.75 93 LYS A N 1
ATOM 731 C CA . LYS A 1 93 ? -2.747 -5.820 -3.994 1.00 96.75 93 LYS A CA 1
ATOM 732 C C . LYS A 1 93 ? -4.143 -5.398 -3.555 1.00 96.75 93 LYS A C 1
ATOM 734 O O . LYS A 1 93 ? -5.016 -5.239 -4.400 1.00 96.75 93 LYS A O 1
ATOM 739 N N . VAL A 1 94 ? -4.366 -5.270 -2.248 1.00 97.50 94 VAL A N 1
ATOM 740 C CA . VAL A 1 94 ? -5.674 -4.900 -1.691 1.00 97.50 94 VAL A CA 1
ATOM 741 C C . VAL A 1 94 ? -6.088 -3.504 -2.152 1.00 97.50 94 VAL A C 1
ATOM 743 O O . VAL A 1 94 ? -7.215 -3.345 -2.609 1.00 97.50 94 VAL A O 1
ATOM 746 N N . LEU A 1 95 ? -5.182 -2.526 -2.091 1.00 96.50 95 LEU A N 1
ATOM 747 C CA . LEU A 1 95 ? -5.466 -1.140 -2.463 1.00 96.50 95 LEU A CA 1
ATOM 748 C C . LEU A 1 95 ? -5.759 -1.005 -3.964 1.00 96.50 95 LEU A C 1
ATOM 750 O O . LEU A 1 95 ? -6.784 -0.439 -4.334 1.00 96.50 95 LEU A O 1
ATOM 754 N N . LEU A 1 96 ? -4.931 -1.604 -4.828 1.00 96.00 96 LEU A N 1
ATOM 755 C CA . LEU A 1 96 ? -5.138 -1.557 -6.283 1.00 96.00 96 LEU A CA 1
ATOM 756 C C . LEU A 1 96 ? -6.342 -2.381 -6.757 1.00 96.00 96 LEU A C 1
ATOM 758 O O . LEU A 1 96 ? -6.884 -2.114 -7.823 1.00 96.00 96 LEU A O 1
ATOM 762 N N . ASN A 1 97 ? -6.779 -3.383 -5.992 1.00 95.50 97 ASN A N 1
ATOM 763 C CA . ASN A 1 97 ? -8.037 -4.071 -6.280 1.00 95.50 97 ASN A CA 1
ATOM 764 C C . ASN A 1 97 ? -9.256 -3.257 -5.823 1.00 95.50 97 ASN A C 1
ATOM 766 O O . ASN A 1 97 ? -10.318 -3.394 -6.420 1.00 95.50 97 ASN A O 1
ATOM 770 N N . ALA A 1 98 ? -9.118 -2.438 -4.775 1.00 95.00 98 ALA A N 1
ATOM 771 C CA . ALA A 1 98 ? -10.188 -1.565 -4.301 1.00 95.00 98 ALA A CA 1
ATOM 772 C C . ALA A 1 98 ? -10.393 -0.348 -5.216 1.00 95.00 98 ALA A C 1
ATOM 774 O O . ALA A 1 98 ? -11.528 0.068 -5.424 1.00 95.00 98 ALA A O 1
ATOM 775 N N . ASN A 1 99 ? -9.314 0.202 -5.778 1.00 94.25 99 ASN A N 1
ATOM 776 C CA . ASN A 1 99 ? -9.380 1.269 -6.772 1.00 94.25 99 ASN A CA 1
ATOM 777 C C . ASN A 1 99 ? -8.256 1.103 -7.820 1.00 94.25 99 ASN A C 1
ATOM 779 O O . ASN A 1 99 ? -7.131 1.562 -7.596 1.00 94.25 99 ASN A O 1
ATOM 783 N N . PRO A 1 100 ? -8.543 0.441 -8.958 1.00 93.00 100 PRO A N 1
ATOM 784 C CA . PRO A 1 100 ? -7.553 0.181 -10.002 1.00 93.00 100 PRO A CA 1
ATOM 785 C C . PRO A 1 100 ? -7.005 1.437 -10.681 1.00 93.00 100 PRO A C 1
ATOM 787 O O . PRO A 1 100 ? -5.859 1.423 -11.121 1.00 93.00 100 PRO A O 1
ATOM 790 N N . ASP A 1 101 ? -7.783 2.522 -10.758 1.00 92.75 101 ASP A N 1
ATOM 791 C CA . ASP A 1 101 ? -7.392 3.740 -11.480 1.00 92.75 101 ASP A CA 1
ATOM 792 C C . ASP A 1 101 ? -6.220 4.481 -10.831 1.00 92.75 101 ASP A C 1
ATOM 794 O O . ASP A 1 101 ? -5.479 5.184 -11.521 1.00 92.75 101 ASP A O 1
ATOM 798 N N . ILE A 1 102 ? -5.993 4.254 -9.534 1.00 93.94 102 ILE A N 1
ATOM 799 C CA . ILE A 1 102 ? -4.856 4.803 -8.783 1.00 93.94 102 ILE A CA 1
ATOM 800 C C . ILE A 1 102 ? -3.520 4.413 -9.417 1.00 93.94 102 ILE A C 1
ATOM 802 O O . ILE A 1 102 ? -2.551 5.153 -9.289 1.00 93.94 102 ILE A O 1
ATOM 806 N N . ILE A 1 103 ? -3.453 3.297 -10.152 1.00 93.50 103 ILE A N 1
ATOM 807 C CA . ILE A 1 103 ? -2.212 2.852 -10.796 1.00 93.50 103 ILE A CA 1
ATOM 808 C C . ILE A 1 103 ? -1.584 3.913 -11.713 1.00 93.50 103 ILE A C 1
ATOM 810 O O . ILE A 1 103 ? -0.378 3.897 -11.926 1.00 93.50 103 ILE A O 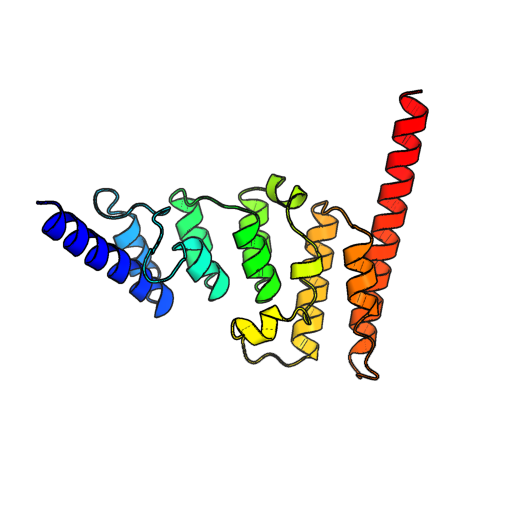1
ATOM 814 N N . LYS A 1 104 ? -2.389 4.847 -12.236 1.00 90.31 104 LYS A N 1
ATOM 815 C CA . LYS A 1 104 ? -1.942 5.928 -13.126 1.00 90.31 104 LYS A CA 1
ATOM 816 C C . LYS A 1 104 ? -1.154 7.021 -12.400 1.00 90.31 104 LYS A C 1
ATOM 818 O O . LYS A 1 104 ? -0.418 7.747 -13.057 1.00 90.31 104 LYS A O 1
ATOM 823 N N . SER A 1 105 ? -1.327 7.158 -11.085 1.00 90.62 105 SER A N 1
ATOM 824 C CA . SER A 1 105 ? -0.655 8.175 -10.269 1.00 90.62 105 SER A CA 1
ATOM 825 C C . SER A 1 105 ? 0.412 7.603 -9.337 1.00 90.62 105 SER A C 1
ATOM 827 O O . SER A 1 105 ? 1.041 8.364 -8.613 1.00 90.62 105 SER A O 1
ATOM 829 N N . VAL A 1 106 ? 0.620 6.283 -9.338 1.00 89.56 106 VAL A N 1
ATOM 830 C CA . VAL A 1 106 ? 1.645 5.623 -8.519 1.00 89.56 106 VAL A CA 1
ATOM 831 C C . VAL A 1 106 ? 2.990 5.670 -9.239 1.00 89.56 106 VAL A C 1
ATOM 833 O O . VAL A 1 106 ? 3.121 5.126 -10.336 1.00 89.56 106 VAL A O 1
ATOM 836 N N . GLY A 1 107 ? 3.988 6.272 -8.591 1.00 88.44 107 GLY A N 1
ATOM 837 C CA . GLY A 1 107 ? 5.389 6.187 -9.009 1.00 88.44 107 GLY A CA 1
ATOM 838 C C . GLY A 1 107 ? 5.974 4.800 -8.732 1.00 88.44 107 GLY A C 1
ATOM 839 O O . GLY A 1 107 ? 5.688 4.184 -7.699 1.00 88.44 107 GLY A O 1
ATOM 840 N N . ILE A 1 108 ? 6.761 4.272 -9.669 1.00 89.06 108 ILE A N 1
ATOM 841 C CA . ILE A 1 108 ? 7.408 2.960 -9.514 1.00 89.06 108 ILE A CA 1
ATOM 842 C C . ILE A 1 108 ? 8.624 3.064 -8.589 1.00 89.06 108 ILE A C 1
ATOM 844 O O . ILE A 1 108 ? 8.935 2.112 -7.872 1.00 89.06 108 ILE A O 1
ATOM 848 N N . ASP A 1 109 ? 9.268 4.226 -8.559 1.00 85.56 109 ASP A N 1
ATOM 849 C CA . ASP A 1 109 ? 10.383 4.576 -7.684 1.00 85.56 109 ASP A CA 1
ATOM 850 C C . ASP A 1 109 ? 10.111 4.305 -6.194 1.00 85.56 109 ASP A C 1
ATOM 852 O O . ASP A 1 109 ? 11.004 3.851 -5.478 1.00 85.56 109 ASP A O 1
ATOM 856 N N . TYR A 1 110 ? 8.866 4.458 -5.731 1.00 85.62 110 TYR A N 1
ATOM 857 C CA . TYR A 1 110 ? 8.461 4.116 -4.360 1.00 85.62 110 TYR A CA 1
ATOM 858 C C . TYR A 1 110 ? 8.590 2.628 -4.008 1.00 85.62 110 TYR A C 1
ATOM 860 O O . TYR A 1 110 ? 8.594 2.272 -2.830 1.00 85.62 110 TYR A O 1
ATOM 868 N N . ALA A 1 111 ? 8.651 1.744 -5.004 1.00 87.00 111 ALA A N 1
ATOM 869 C CA . ALA A 1 111 ? 8.835 0.311 -4.807 1.00 87.00 111 ALA A CA 1
ATOM 870 C C . ALA A 1 111 ? 10.307 -0.122 -4.872 1.00 87.00 111 ALA A C 1
ATOM 872 O O . ALA A 1 111 ? 10.574 -1.308 -4.691 1.00 87.00 111 ALA A O 1
ATOM 873 N N . ILE A 1 112 ? 11.251 0.791 -5.131 1.00 80.75 112 ILE A N 1
ATOM 874 C CA . ILE A 1 112 ? 12.685 0.499 -5.257 1.00 80.75 112 ILE A CA 1
ATOM 875 C C . ILE A 1 112 ? 13.370 0.765 -3.890 1.00 80.75 112 ILE A C 1
ATOM 877 O O . ILE A 1 112 ? 13.285 1.883 -3.380 1.00 80.75 112 ILE A O 1
ATOM 881 N N . PRO A 1 113 ? 14.017 -0.239 -3.260 1.00 65.44 113 PRO A N 1
ATOM 882 C CA . PRO A 1 113 ? 14.254 -0.286 -1.810 1.00 65.44 113 PRO A CA 1
ATOM 883 C C . PRO A 1 113 ? 15.370 0.614 -1.251 1.00 65.44 113 PRO A C 1
ATOM 885 O O . PRO A 1 113 ? 15.616 0.571 -0.052 1.00 65.44 113 PRO A O 1
ATOM 888 N N . GLU A 1 114 ? 15.977 1.501 -2.041 1.00 62.88 114 GLU A N 1
ATOM 889 C CA . GLU A 1 114 ? 17.015 2.437 -1.563 1.00 62.88 114 GLU A CA 1
ATOM 890 C C . GLU A 1 114 ? 16.681 3.916 -1.796 1.00 62.88 114 GLU A C 1
ATOM 892 O O . GLU A 1 114 ? 17.547 4.787 -1.891 1.00 62.88 114 GLU A O 1
ATOM 897 N N . ASN A 1 115 ? 15.391 4.251 -1.807 1.00 51.31 115 ASN A N 1
ATOM 898 C CA . ASN A 1 115 ? 15.000 5.634 -1.572 1.00 51.31 115 ASN A CA 1
ATOM 899 C C . ASN A 1 115 ? 15.334 6.024 -0.115 1.00 51.31 115 ASN A C 1
ATOM 901 O O . ASN A 1 115 ? 15.160 5.229 0.813 1.00 51.31 115 ASN A O 1
ATOM 905 N N . THR A 1 116 ? 15.756 7.270 0.115 1.00 44.47 116 THR A N 1
ATOM 906 C CA . THR A 1 116 ? 16.090 7.837 1.440 1.00 44.47 116 THR A CA 1
ATOM 907 C C . THR A 1 116 ? 14.954 7.719 2.471 1.00 44.47 116 THR A C 1
ATOM 909 O O . THR A 1 116 ? 15.161 7.965 3.660 1.00 44.47 116 THR A O 1
ATOM 912 N N . TYR A 1 117 ? 13.755 7.302 2.052 1.00 50.53 117 TYR A N 1
ATOM 913 C CA . TYR A 1 117 ? 12.587 7.075 2.898 1.00 50.53 117 TYR A CA 1
ATOM 914 C C . TYR A 1 117 ? 12.571 5.733 3.652 1.00 50.53 117 TYR A C 1
ATOM 916 O O . TYR A 1 117 ? 11.980 5.700 4.732 1.00 50.53 117 TYR A O 1
ATOM 924 N N . TRP A 1 118 ? 13.231 4.664 3.173 1.00 49.72 118 TRP A N 1
ATOM 925 C CA . TRP A 1 118 ? 13.241 3.359 3.875 1.00 49.72 118 TRP A CA 1
ATOM 926 C C . TRP A 1 118 ? 13.922 3.468 5.252 1.00 49.72 118 TRP A C 1
ATOM 928 O O . TRP A 1 118 ? 13.445 2.937 6.257 1.00 49.72 118 TRP A O 1
ATOM 938 N N . ASN A 1 119 ? 14.982 4.280 5.309 1.00 46.62 119 ASN A N 1
ATOM 939 C CA . ASN A 1 119 ? 15.736 4.587 6.527 1.00 46.62 119 ASN A CA 1
ATOM 940 C C . ASN A 1 119 ? 15.044 5.648 7.404 1.00 46.62 119 ASN A C 1
ATOM 942 O O . ASN A 1 119 ? 15.316 5.729 8.600 1.00 46.62 119 ASN A O 1
ATOM 946 N N . LYS A 1 120 ? 14.143 6.460 6.827 1.00 43.84 120 LYS A N 1
ATOM 947 C CA . LYS A 1 120 ? 13.448 7.561 7.518 1.00 43.84 120 LYS A CA 1
ATOM 948 C C . LYS A 1 120 ? 12.204 7.107 8.287 1.00 43.84 120 LYS A C 1
ATOM 950 O O . LYS A 1 120 ? 11.877 7.718 9.299 1.00 43.84 120 LYS A O 1
ATOM 955 N N . TRP A 1 121 ? 11.530 6.050 7.832 1.00 47.81 121 TRP A N 1
ATOM 956 C CA . TRP A 1 121 ? 10.259 5.588 8.414 1.00 47.81 121 TRP A CA 1
ATOM 957 C C . TRP A 1 121 ? 10.334 4.201 9.067 1.00 47.81 121 TRP A C 1
ATOM 959 O O . TRP A 1 121 ? 9.316 3.656 9.481 1.00 47.81 121 TRP A O 1
ATOM 969 N N . GLY A 1 122 ? 11.543 3.652 9.235 1.00 47.78 122 GLY A N 1
ATOM 970 C CA . GLY A 1 122 ? 11.759 2.449 10.038 1.00 47.78 122 GLY A CA 1
ATOM 971 C C . GLY A 1 122 ? 11.145 1.196 9.418 1.00 47.78 122 GLY A C 1
ATOM 972 O O . GLY A 1 122 ? 10.338 0.518 10.060 1.00 47.78 122 GLY A O 1
ATOM 973 N N . GLY A 1 123 ? 11.545 0.872 8.182 1.00 50.62 123 GLY A N 1
ATOM 974 C CA . GLY A 1 123 ? 11.238 -0.427 7.586 1.00 50.62 123 GLY A CA 1
ATOM 975 C C . GLY A 1 123 ? 11.613 -1.568 8.542 1.00 50.62 123 GLY A C 1
ATOM 976 O O . GLY A 1 123 ? 12.605 -1.487 9.269 1.00 50.62 123 GLY A O 1
ATOM 977 N N . GLN A 1 124 ? 10.788 -2.620 8.589 1.00 52.94 124 GLN A N 1
ATOM 978 C CA . GLN A 1 124 ? 11.037 -3.801 9.428 1.00 52.94 124 GLN A CA 1
ATOM 979 C C . GLN A 1 124 ? 12.465 -4.338 9.227 1.00 52.94 124 GLN A C 1
ATOM 981 O O . GLN A 1 124 ? 13.062 -4.139 8.170 1.00 52.94 124 GLN A O 1
ATOM 986 N N . SER A 1 125 ? 12.980 -5.063 10.229 1.00 51.12 125 SER A N 1
ATOM 987 C CA . SER A 1 125 ? 14.240 -5.816 10.150 1.00 51.12 125 SER A CA 1
ATOM 988 C C . SER A 1 125 ? 14.128 -6.911 9.084 1.00 51.12 125 SER A C 1
ATOM 990 O O . SER A 1 125 ? 13.834 -8.070 9.363 1.00 51.12 125 SER A O 1
ATOM 992 N N . TYR A 1 126 ? 14.279 -6.513 7.832 1.00 57.00 126 TYR A N 1
ATOM 993 C CA . TYR A 1 126 ? 14.468 -7.394 6.703 1.00 57.00 126 TYR A CA 1
ATOM 994 C C . TYR A 1 126 ? 15.958 -7.439 6.384 1.00 57.00 126 TYR A C 1
ATOM 996 O O . TYR A 1 126 ? 16.686 -6.467 6.583 1.00 57.00 126 TYR A O 1
ATOM 1004 N N . THR A 1 127 ? 16.407 -8.569 5.853 1.00 59.22 127 THR A N 1
ATOM 1005 C CA . THR A 1 127 ? 17.712 -8.620 5.188 1.00 59.22 127 THR A CA 1
ATOM 1006 C C . THR A 1 127 ? 17.607 -7.899 3.843 1.00 59.22 127 THR A C 1
ATOM 1008 O O . THR A 1 127 ? 16.560 -7.975 3.192 1.00 59.22 127 THR A O 1
ATOM 1011 N N . GLU A 1 128 ? 18.676 -7.231 3.410 1.00 63.91 128 GLU A N 1
ATOM 1012 C CA . GLU A 1 128 ? 18.752 -6.504 2.129 1.00 63.91 128 GLU A CA 1
ATOM 1013 C C . GLU A 1 128 ? 18.257 -7.356 0.941 1.00 63.91 128 GLU A C 1
ATOM 1015 O O . GLU A 1 128 ? 17.437 -6.913 0.139 1.00 63.91 128 GLU A O 1
ATOM 1020 N N . SER A 1 129 ? 18.635 -8.639 0.909 1.00 66.00 129 SER A N 1
ATOM 1021 C CA . SER A 1 129 ? 18.200 -9.602 -0.112 1.00 66.00 129 SER A CA 1
ATOM 1022 C C . SER A 1 129 ? 16.677 -9.822 -0.116 1.00 66.00 129 SER A C 1
ATOM 1024 O O . SER A 1 129 ? 16.023 -9.712 -1.155 1.00 66.00 129 SER A O 1
ATOM 1026 N N . SER A 1 130 ? 16.069 -10.045 1.056 1.00 71.69 130 SER A N 1
ATOM 1027 C CA . SER A 1 130 ? 14.615 -10.241 1.162 1.00 71.69 130 SER A CA 1
ATOM 1028 C C . SER A 1 130 ? 13.802 -8.998 0.773 1.00 71.69 130 SER A C 1
ATOM 1030 O O . SER A 1 130 ? 12.692 -9.127 0.252 1.00 71.69 130 SER A O 1
ATOM 1032 N N . LEU A 1 131 ? 14.357 -7.799 0.980 1.00 73.50 131 LEU A N 1
ATOM 1033 C CA . LEU A 1 131 ? 13.741 -6.539 0.559 1.00 73.50 131 LEU A CA 1
ATOM 1034 C C . LEU A 1 131 ? 13.710 -6.403 -0.953 1.00 73.50 131 LEU A C 1
ATOM 1036 O O . LEU A 1 131 ? 12.668 -6.069 -1.518 1.00 73.50 131 LEU A O 1
ATOM 1040 N N . LEU A 1 132 ? 14.829 -6.701 -1.609 1.00 77.69 132 LEU A N 1
ATOM 1041 C CA . LEU A 1 132 ? 14.936 -6.627 -3.060 1.00 77.69 132 LEU A CA 1
ATOM 1042 C C . LEU A 1 132 ? 14.017 -7.629 -3.756 1.00 77.69 132 LEU A C 1
ATOM 1044 O O . LEU A 1 132 ? 13.369 -7.285 -4.744 1.00 77.69 132 LEU A O 1
ATOM 1048 N N . GLU A 1 133 ? 13.850 -8.834 -3.208 1.00 83.62 133 GLU A N 1
ATOM 1049 C CA . GLU A 1 133 ? 12.870 -9.786 -3.738 1.00 83.62 133 GLU A CA 1
ATOM 1050 C C . GLU A 1 133 ? 11.429 -9.270 -3.630 1.00 83.62 133 GLU A C 1
ATOM 1052 O O . GLU A 1 133 ? 10.600 -9.481 -4.524 1.00 83.62 133 GLU A O 1
ATOM 1057 N N . VAL A 1 134 ? 11.094 -8.630 -2.508 1.00 86.31 134 VAL A N 1
ATOM 1058 C CA . VAL A 1 134 ? 9.769 -8.041 -2.286 1.00 86.31 134 VAL A CA 1
ATOM 1059 C C . VAL A 1 134 ? 9.551 -6.850 -3.216 1.00 86.31 134 VAL A C 1
ATOM 1061 O O . VAL A 1 134 ? 8.488 -6.761 -3.834 1.00 86.31 134 VAL A O 1
ATOM 1064 N N . SER A 1 135 ? 10.556 -5.993 -3.378 1.00 86.75 135 SER A N 1
ATOM 1065 C CA . SER A 1 135 ? 10.562 -4.902 -4.349 1.00 86.75 135 SER A CA 1
ATOM 1066 C C . SER A 1 135 ? 10.298 -5.414 -5.760 1.00 86.75 135 SER A C 1
ATOM 1068 O O . SER A 1 135 ? 9.335 -4.986 -6.395 1.00 86.75 135 SER A O 1
ATOM 1070 N N . LEU A 1 136 ? 11.061 -6.410 -6.218 1.00 88.94 136 LEU A N 1
ATOM 1071 C CA . LEU A 1 136 ? 10.891 -7.016 -7.534 1.00 88.94 136 LEU A CA 1
ATOM 1072 C C . LEU A 1 136 ? 9.460 -7.543 -7.733 1.00 88.94 136 LEU A C 1
ATOM 1074 O O . LEU A 1 136 ? 8.867 -7.358 -8.799 1.00 88.94 136 LEU A O 1
ATOM 1078 N N . LYS A 1 137 ? 8.858 -8.161 -6.706 1.00 92.00 137 LYS A N 1
ATOM 1079 C CA . LYS A 1 137 ? 7.454 -8.618 -6.738 1.00 92.00 137 LYS A CA 1
ATOM 1080 C C . LYS A 1 137 ? 6.464 -7.455 -6.848 1.00 92.00 137 LYS A C 1
ATOM 1082 O O . LYS A 1 137 ? 5.473 -7.576 -7.575 1.00 92.00 137 LYS A O 1
ATOM 1087 N N . ILE A 1 138 ? 6.700 -6.356 -6.130 1.00 92.50 138 ILE A N 1
ATOM 1088 C CA . ILE A 1 138 ? 5.857 -5.154 -6.174 1.00 92.50 138 ILE A CA 1
ATOM 1089 C C . ILE A 1 138 ? 5.980 -4.477 -7.540 1.00 92.50 138 ILE A C 1
ATOM 1091 O O . ILE A 1 138 ? 4.954 -4.295 -8.191 1.00 92.50 138 ILE A O 1
ATOM 1095 N N . VAL A 1 139 ? 7.198 -4.186 -8.009 1.00 92.56 139 VAL A N 1
ATOM 1096 C CA . VAL A 1 139 ? 7.458 -3.561 -9.316 1.00 92.56 139 VAL A CA 1
ATOM 1097 C C . VAL A 1 139 ? 6.783 -4.364 -10.423 1.00 92.56 139 VAL A C 1
ATOM 1099 O O . VAL A 1 139 ? 5.956 -3.821 -11.153 1.00 92.56 139 VAL A O 1
ATOM 1102 N N . ASN A 1 140 ? 7.022 -5.677 -10.490 1.00 93.38 140 ASN A N 1
ATOM 1103 C CA . ASN A 1 140 ? 6.364 -6.539 -11.474 1.00 93.38 140 ASN A CA 1
ATOM 1104 C C . ASN A 1 140 ? 4.837 -6.426 -11.425 1.00 93.38 140 ASN A C 1
ATOM 1106 O O . ASN A 1 140 ? 4.179 -6.325 -12.460 1.00 93.38 140 ASN A O 1
ATOM 1110 N N . TYR A 1 141 ? 4.256 -6.414 -10.225 1.00 94.88 141 TYR A N 1
ATOM 1111 C CA . TYR A 1 141 ? 2.814 -6.274 -10.073 1.00 94.88 141 TYR A CA 1
ATOM 1112 C C . TYR A 1 141 ? 2.298 -4.912 -10.552 1.00 94.88 141 TYR A C 1
ATOM 1114 O O . TYR A 1 141 ? 1.287 -4.875 -11.256 1.00 94.88 141 TYR A O 1
ATOM 1122 N N . LEU A 1 142 ? 2.992 -3.814 -10.240 1.00 94.19 142 LEU A N 1
ATOM 1123 C CA . LEU A 1 142 ? 2.651 -2.474 -10.730 1.00 94.19 142 LEU A CA 1
ATOM 1124 C C . LEU A 1 142 ? 2.694 -2.425 -12.265 1.00 94.19 142 LEU A C 1
ATOM 1126 O O . LEU A 1 142 ? 1.738 -1.977 -12.901 1.00 94.19 142 LEU A O 1
ATOM 1130 N N . LEU A 1 143 ? 3.742 -2.984 -12.879 1.00 92.94 143 LEU A N 1
ATOM 1131 C CA . LEU A 1 143 ? 3.878 -3.054 -14.337 1.00 92.94 143 LEU A CA 1
ATOM 1132 C C . LEU A 1 143 ? 2.760 -3.876 -14.995 1.00 92.94 143 LEU A C 1
ATOM 1134 O O . LEU A 1 143 ? 2.257 -3.495 -16.059 1.00 92.94 143 LEU A O 1
ATOM 1138 N N . ILE A 1 144 ? 2.357 -4.995 -14.383 1.00 92.62 144 ILE A N 1
ATOM 1139 C CA . ILE A 1 144 ? 1.229 -5.823 -14.846 1.00 92.62 144 ILE A CA 1
ATOM 1140 C C . ILE A 1 144 ? -0.086 -5.047 -14.745 1.00 92.62 144 ILE A C 1
ATOM 1142 O O . ILE A 1 144 ? -0.918 -5.135 -15.645 1.00 92.62 144 ILE A O 1
ATOM 1146 N N . LYS A 1 145 ? -0.270 -4.257 -13.681 1.00 93.81 145 LYS A N 1
ATOM 1147 C CA . LYS A 1 145 ? -1.458 -3.415 -13.487 1.00 93.81 145 LYS A CA 1
ATOM 1148 C C . LYS A 1 145 ? -1.496 -2.170 -14.374 1.00 93.81 145 LYS A C 1
ATOM 1150 O O . LYS A 1 145 ? -2.517 -1.494 -14.396 1.00 93.81 145 LYS A O 1
ATOM 1155 N N . GLY A 1 146 ? -0.443 -1.918 -15.149 1.00 90.62 146 GLY A N 1
ATOM 1156 C CA . GLY A 1 146 ? -0.408 -0.838 -16.130 1.00 90.62 146 GLY A CA 1
ATOM 1157 C C . GLY A 1 146 ? 0.256 0.440 -15.631 1.00 90.62 146 GLY A C 1
ATOM 1158 O O . GLY A 1 146 ? 0.009 1.489 -16.217 1.00 90.62 146 GLY A O 1
ATOM 1159 N N . ALA A 1 147 ? 1.101 0.362 -14.597 1.00 91.81 147 ALA A N 1
ATOM 1160 C CA . ALA A 1 147 ? 1.936 1.491 -14.198 1.00 91.81 147 ALA A CA 1
ATOM 1161 C C . ALA A 1 147 ? 2.774 1.988 -15.387 1.00 91.81 147 ALA A C 1
ATOM 1163 O O . ALA A 1 147 ? 3.311 1.195 -16.178 1.00 91.81 147 ALA A O 1
ATOM 1164 N N . TYR A 1 148 ? 2.843 3.309 -15.528 1.00 89.94 148 TYR A N 1
ATOM 1165 C CA . TYR A 1 148 ? 3.632 3.956 -16.565 1.00 89.94 148 TYR A CA 1
ATOM 1166 C C . TYR A 1 148 ? 5.092 4.042 -16.119 1.00 89.94 148 TYR A C 1
ATOM 1168 O O . TYR A 1 148 ? 5.342 4.371 -14.967 1.00 89.94 148 TYR A O 1
ATOM 1176 N N . VAL 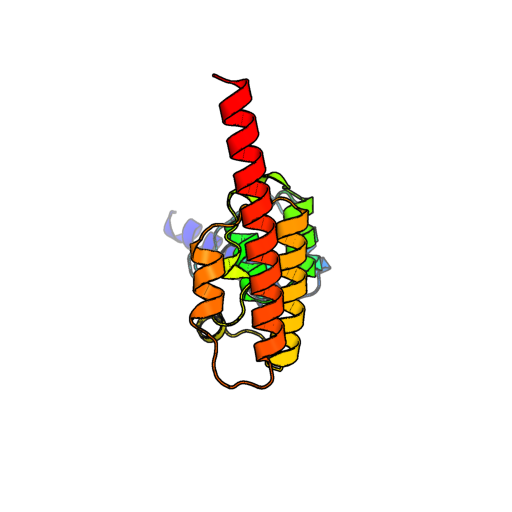A 1 149 ? 6.039 3.726 -17.009 1.00 91.81 149 VAL A N 1
ATOM 1177 C CA . VAL A 1 149 ? 7.470 3.784 -16.684 1.00 91.81 149 VAL A CA 1
ATOM 1178 C C . VAL A 1 149 ? 8.031 5.078 -17.243 1.00 91.81 149 VAL A C 1
ATOM 1180 O O . VAL A 1 149 ? 7.975 5.317 -18.452 1.00 91.81 149 VAL A O 1
ATOM 1183 N N . ILE A 1 150 ? 8.594 5.906 -16.373 1.00 89.62 150 ILE A N 1
ATOM 1184 C CA . ILE A 1 150 ? 9.306 7.120 -16.765 1.00 89.62 150 ILE A CA 1
ATOM 1185 C C . ILE A 1 150 ? 10.816 6.892 -16.732 1.00 89.62 150 ILE A C 1
ATOM 1187 O O . ILE A 1 150 ? 11.320 5.960 -16.110 1.00 89.62 150 ILE A O 1
ATOM 1191 N N . GLN A 1 151 ? 11.561 7.757 -17.423 1.00 87.56 151 GLN A N 1
ATOM 1192 C CA . GLN A 1 151 ? 13.022 7.658 -17.463 1.00 87.56 151 GLN A CA 1
ATOM 1193 C C . GLN A 1 151 ? 13.643 7.750 -16.059 1.00 87.56 151 GLN A C 1
ATOM 1195 O O . GLN A 1 151 ? 14.592 7.028 -15.766 1.00 87.56 151 GLN A O 1
ATOM 1200 N N . TYR A 1 152 ? 13.040 8.559 -15.182 1.00 86.88 152 TYR A N 1
ATOM 1201 C CA . TYR A 1 152 ? 13.441 8.689 -13.783 1.00 86.88 152 TYR A CA 1
ATOM 1202 C C . TYR A 1 152 ? 13.453 7.344 -13.038 1.00 86.88 152 TYR A C 1
ATOM 1204 O O . TYR A 1 152 ? 14.409 7.083 -12.318 1.00 86.88 152 TYR A O 1
ATOM 1212 N N . ASP A 1 153 ? 12.475 6.456 -13.266 1.00 86.69 153 ASP A N 1
ATOM 1213 C CA . ASP A 1 153 ? 12.427 5.138 -12.608 1.00 86.69 153 ASP A CA 1
ATOM 1214 C C . ASP A 1 153 ? 13.659 4.286 -12.966 1.00 86.69 153 ASP A C 1
ATOM 1216 O O . ASP A 1 153 ? 14.237 3.605 -12.121 1.00 86.69 153 ASP A O 1
ATOM 1220 N N . ILE A 1 154 ? 14.083 4.342 -14.235 1.00 85.38 154 ILE A N 1
ATOM 1221 C CA . ILE A 1 154 ? 15.234 3.592 -14.760 1.00 85.38 154 ILE A CA 1
ATOM 1222 C C . ILE A 1 154 ? 16.545 4.186 -14.252 1.00 85.38 154 ILE A C 1
ATOM 1224 O O . ILE A 1 154 ? 17.462 3.448 -13.883 1.00 85.38 154 ILE A O 1
ATOM 1228 N N . ASP A 1 155 ? 16.651 5.513 -14.275 1.00 82.81 155 ASP A N 1
ATOM 1229 C CA . ASP A 1 155 ? 17.842 6.218 -13.810 1.00 82.81 155 ASP A CA 1
ATOM 1230 C C . ASP A 1 155 ? 18.026 6.027 -12.308 1.00 82.81 155 ASP A C 1
ATOM 1232 O O . ASP A 1 155 ? 19.155 5.843 -11.854 1.00 82.81 155 ASP A O 1
ATOM 1236 N N . LYS A 1 156 ? 16.923 5.927 -11.557 1.00 79.12 156 LYS A N 1
ATOM 1237 C CA . LYS A 1 156 ? 16.977 5.603 -10.140 1.00 79.12 156 LYS A CA 1
ATOM 1238 C C . LYS A 1 156 ? 17.649 4.256 -9.909 1.00 79.12 156 LYS A C 1
ATOM 1240 O O . LYS A 1 156 ? 18.573 4.199 -9.119 1.00 79.12 156 LYS A O 1
ATOM 1245 N N . CYS A 1 157 ? 17.325 3.208 -10.671 1.00 75.75 157 CYS A N 1
ATOM 1246 C CA . CYS A 1 157 ? 18.042 1.926 -10.582 1.00 75.75 157 CYS A CA 1
ATOM 1247 C C . CYS A 1 157 ? 19.544 2.006 -10.927 1.00 75.75 157 CYS A C 1
ATOM 1249 O O . CYS A 1 157 ? 20.289 1.109 -10.546 1.00 75.75 157 CYS A O 1
ATOM 1251 N N . ARG A 1 158 ? 19.995 3.008 -11.699 1.00 65.69 158 ARG A N 1
ATOM 1252 C CA . ARG A 1 158 ? 21.407 3.165 -12.109 1.00 65.69 158 ARG A CA 1
ATOM 1253 C C . ARG A 1 158 ? 22.267 3.842 -11.049 1.00 65.69 158 ARG A C 1
ATOM 1255 O O . ARG A 1 158 ? 23.457 3.563 -11.001 1.00 65.69 158 ARG A O 1
ATOM 1262 N N . GLU A 1 159 ? 21.681 4.725 -10.248 1.00 63.59 159 GLU A N 1
ATOM 1263 C CA . GLU A 1 159 ? 22.382 5.455 -9.184 1.00 63.59 159 GLU A CA 1
ATOM 1264 C C . GLU A 1 159 ? 22.920 4.512 -8.091 1.00 63.59 159 GLU A C 1
ATOM 1266 O O . GLU A 1 159 ? 23.916 4.823 -7.448 1.00 63.59 159 GLU A O 1
ATOM 1271 N N . TYR A 1 160 ? 22.304 3.336 -7.928 1.00 60.97 160 TYR A N 1
ATOM 1272 C CA . TYR A 1 160 ? 22.551 2.421 -6.810 1.00 60.97 160 TYR A CA 1
ATOM 1273 C C . TYR A 1 160 ? 23.379 1.171 -7.148 1.00 60.97 160 TYR A C 1
ATOM 1275 O O . TYR A 1 160 ? 23.350 0.220 -6.372 1.00 60.97 160 TYR A O 1
ATOM 1283 N N . SER A 1 161 ? 24.135 1.129 -8.259 1.00 56.50 161 SER A N 1
ATOM 1284 C CA . SER A 1 161 ? 25.112 0.036 -8.435 1.00 56.50 161 SER A CA 1
ATOM 1285 C C . SER A 1 161 ? 26.295 0.251 -7.486 1.00 56.50 161 SER A C 1
ATOM 1287 O O . SER A 1 161 ? 27.272 0.929 -7.811 1.00 56.50 161 SER A O 1
ATOM 1289 N N . THR A 1 162 ? 26.170 -0.279 -6.280 1.00 54.75 162 THR A N 1
ATOM 1290 C CA . THR A 1 162 ? 27.307 -0.547 -5.395 1.00 54.75 162 THR A CA 1
ATOM 1291 C C . THR A 1 162 ? 27.868 -1.911 -5.795 1.00 54.75 162 THR A C 1
ATOM 1293 O O . THR A 1 162 ? 27.126 -2.675 -6.375 1.00 54.75 162 THR A O 1
ATOM 1296 N N . ASP A 1 163 ? 29.123 -2.281 -5.532 1.00 59.66 163 ASP A N 1
ATOM 1297 C CA . ASP A 1 163 ? 29.601 -3.659 -5.799 1.00 59.66 163 ASP A CA 1
ATOM 1298 C C . ASP A 1 163 ? 28.957 -4.693 -4.824 1.00 59.66 163 ASP A C 1
ATOM 1300 O O . ASP A 1 163 ? 29.638 -5.533 -4.229 1.00 59.66 163 ASP A O 1
ATOM 1304 N N . SER A 1 164 ? 27.640 -4.597 -4.582 1.00 66.25 164 SER A N 1
ATOM 1305 C CA . SER A 1 164 ? 26.867 -5.409 -3.647 1.00 66.25 164 SER A CA 1
ATOM 1306 C C . SER A 1 164 ? 26.541 -6.769 -4.267 1.00 66.25 164 SER A C 1
ATOM 1308 O O . SER A 1 164 ? 26.164 -6.864 -5.438 1.00 66.25 164 SER A O 1
ATOM 1310 N N . PRO A 1 165 ? 26.576 -7.862 -3.484 1.00 58.38 165 PRO A N 1
ATOM 1311 C CA . PRO A 1 165 ? 26.138 -9.178 -3.951 1.00 58.38 165 PRO A CA 1
ATOM 1312 C C . PRO A 1 165 ? 24.672 -9.207 -4.436 1.00 58.38 165 PRO A C 1
ATOM 1314 O O . PRO A 1 165 ? 24.281 -10.119 -5.174 1.00 58.38 165 PRO A O 1
ATOM 1317 N N . ASN A 1 166 ? 23.850 -8.217 -4.066 1.00 63.56 166 ASN A N 1
ATOM 1318 C CA . ASN A 1 166 ? 22.447 -8.129 -4.479 1.00 63.56 166 ASN A CA 1
ATOM 1319 C C . ASN A 1 166 ? 22.209 -7.335 -5.776 1.00 63.56 166 ASN A C 1
ATOM 1321 O O . ASN A 1 166 ? 21.064 -7.242 -6.229 1.00 63.56 166 ASN A O 1
ATOM 1325 N N . ASP A 1 167 ? 23.265 -6.839 -6.420 1.00 69.25 167 ASP A N 1
ATOM 1326 C CA . ASP A 1 167 ? 23.215 -6.096 -7.686 1.00 69.25 167 ASP A CA 1
ATOM 1327 C C . ASP A 1 167 ? 22.377 -6.771 -8.765 1.00 69.25 167 ASP A C 1
ATOM 1329 O O . ASP A 1 167 ? 21.656 -6.125 -9.528 1.00 69.25 167 ASP A O 1
ATOM 1333 N N . HIS A 1 168 ? 22.423 -8.100 -8.808 1.00 74.06 168 HIS A N 1
ATOM 1334 C CA . HIS A 1 168 ? 21.675 -8.876 -9.782 1.00 74.06 168 HIS A CA 1
ATOM 1335 C C . HIS A 1 168 ? 20.154 -8.618 -9.724 1.00 74.06 168 HIS A C 1
ATOM 1337 O O . HIS A 1 168 ? 19.516 -8.635 -10.777 1.00 74.06 168 HIS A O 1
ATOM 1343 N N . LEU A 1 169 ? 19.561 -8.322 -8.555 1.00 75.44 169 LEU A N 1
ATOM 1344 C CA . LEU A 1 169 ? 18.134 -7.965 -8.460 1.00 75.44 169 LEU A CA 1
ATOM 1345 C C . LEU A 1 169 ? 17.869 -6.548 -8.975 1.00 75.44 169 LEU A C 1
ATOM 1347 O O . LEU A 1 169 ? 16.856 -6.329 -9.640 1.00 75.44 169 LEU A O 1
ATOM 1351 N N . TYR A 1 170 ? 18.775 -5.599 -8.733 1.00 78.44 170 TYR A N 1
ATOM 1352 C CA . TYR A 1 170 ? 18.672 -4.251 -9.298 1.00 78.44 170 TYR A CA 1
ATOM 1353 C C . TYR A 1 170 ? 18.730 -4.273 -10.826 1.00 78.44 170 TYR A C 1
ATOM 1355 O O . TYR A 1 170 ? 17.910 -3.626 -11.484 1.00 78.44 170 TYR A O 1
ATOM 1363 N N . TYR A 1 171 ? 19.633 -5.072 -11.403 1.00 80.50 171 TYR A N 1
ATOM 1364 C CA . TYR A 1 171 ? 19.690 -5.282 -12.850 1.00 80.50 171 TYR A CA 1
ATOM 1365 C C . TYR A 1 171 ? 18.404 -5.916 -13.391 1.00 80.50 171 TYR A C 1
ATOM 1367 O O . TYR A 1 171 ? 17.876 -5.436 -14.390 1.00 80.50 171 TYR A O 1
ATOM 1375 N N . GLN A 1 172 ? 17.833 -6.911 -12.701 1.00 87.00 172 GLN A N 1
ATOM 1376 C CA . GLN A 1 172 ? 16.544 -7.495 -13.096 1.00 87.00 172 GLN A CA 1
ATOM 1377 C C . GLN A 1 172 ? 15.412 -6.460 -13.101 1.00 87.00 172 GLN A C 1
ATOM 1379 O O . GLN A 1 172 ? 14.648 -6.392 -14.064 1.00 87.00 172 GLN A O 1
ATOM 1384 N N . ILE A 1 173 ? 15.302 -5.636 -12.052 1.00 86.94 173 ILE A N 1
ATOM 1385 C CA . ILE A 1 173 ? 14.308 -4.554 -11.993 1.00 86.94 173 ILE A CA 1
ATOM 1386 C C . ILE A 1 173 ? 14.522 -3.590 -13.163 1.00 86.94 173 ILE A C 1
ATOM 1388 O O . ILE A 1 173 ? 13.583 -3.285 -13.897 1.00 86.94 173 ILE A O 1
ATOM 1392 N N . LYS A 1 174 ? 15.760 -3.149 -13.385 1.00 87.31 174 LYS A N 1
ATOM 1393 C CA . LYS A 1 174 ? 16.113 -2.225 -14.465 1.00 87.31 174 LYS A CA 1
ATOM 1394 C C . LYS A 1 174 ? 15.749 -2.775 -15.843 1.00 87.31 174 LYS A C 1
ATOM 1396 O O . LYS A 1 174 ? 15.148 -2.054 -16.640 1.00 87.31 174 LYS A O 1
ATOM 1401 N N . ASP A 1 175 ? 16.076 -4.032 -16.121 1.00 89.75 175 ASP A N 1
ATOM 1402 C CA . ASP A 1 175 ? 15.773 -4.673 -17.401 1.00 89.75 175 ASP A CA 1
ATOM 1403 C C . ASP A 1 175 ? 14.261 -4.739 -17.648 1.00 89.75 175 ASP A C 1
ATOM 1405 O O . ASP A 1 175 ? 13.798 -4.403 -18.744 1.00 89.75 175 ASP A O 1
ATOM 1409 N N . LEU A 1 176 ? 13.475 -5.055 -16.611 1.00 91.25 176 LEU A N 1
ATOM 1410 C CA . LEU A 1 176 ? 12.010 -5.031 -16.671 1.00 91.25 176 LEU A CA 1
ATOM 1411 C C . LEU A 1 176 ? 11.466 -3.634 -17.004 1.00 91.25 176 LEU A C 1
ATOM 1413 O O . LEU A 1 176 ? 10.576 -3.500 -17.852 1.00 91.25 176 LEU A O 1
ATOM 1417 N N . LEU A 1 177 ? 12.000 -2.588 -16.366 1.00 91.06 177 LEU A N 1
ATOM 1418 C CA . LEU A 1 177 ? 11.588 -1.203 -16.617 1.00 91.06 177 LEU A CA 1
ATOM 1419 C C . LEU A 1 177 ? 11.930 -0.764 -18.043 1.00 91.06 177 LEU A C 1
ATOM 1421 O O . LEU A 1 177 ? 11.068 -0.235 -18.747 1.00 91.06 177 LEU A O 1
ATOM 1425 N N . VAL A 1 178 ? 13.150 -1.047 -18.505 1.00 91.62 178 VAL A N 1
ATOM 1426 C CA . VAL A 1 178 ? 13.597 -0.733 -19.870 1.00 91.62 178 VAL A CA 1
ATOM 1427 C C . VAL A 1 178 ? 12.733 -1.452 -20.908 1.00 91.62 178 VAL A C 1
ATOM 1429 O O . VAL A 1 178 ? 12.311 -0.845 -21.898 1.00 91.62 178 VAL A O 1
ATOM 1432 N N . GLU A 1 179 ? 12.433 -2.737 -20.706 1.00 92.12 179 GLU A N 1
ATOM 1433 C CA . GLU A 1 179 ? 11.575 -3.495 -21.618 1.00 92.12 179 GLU A CA 1
ATOM 1434 C C . GLU A 1 179 ? 10.162 -2.898 -21.680 1.00 92.12 179 GLU A C 1
ATOM 1436 O O . GLU A 1 179 ? 9.594 -2.719 -22.766 1.00 92.12 179 GLU A O 1
ATOM 1441 N N . LYS A 1 180 ? 9.592 -2.547 -20.523 1.00 93.44 180 LYS A N 1
ATOM 1442 C CA . LYS A 1 180 ? 8.255 -1.957 -20.447 1.00 93.44 180 LYS A CA 1
ATOM 1443 C C . LYS A 1 180 ? 8.199 -0.571 -21.091 1.00 93.44 180 LYS A C 1
ATOM 1445 O O . LYS A 1 180 ? 7.284 -0.327 -21.881 1.00 93.44 180 LYS A O 1
ATOM 1450 N N . GLN A 1 181 ? 9.181 0.291 -20.834 1.00 93.44 181 GLN A N 1
ATOM 1451 C CA . GLN A 1 181 ? 9.269 1.629 -21.425 1.00 93.44 181 GLN A CA 1
ATOM 1452 C C . GLN A 1 181 ? 9.372 1.556 -22.957 1.00 93.44 181 GLN A C 1
ATOM 1454 O O . GLN A 1 181 ? 8.654 2.251 -23.676 1.00 93.44 181 GLN A O 1
ATOM 1459 N N . ARG A 1 182 ? 10.184 0.631 -23.492 1.00 91.19 182 ARG A N 1
ATOM 1460 C CA . ARG A 1 182 ? 10.264 0.382 -24.944 1.00 91.19 182 ARG A CA 1
ATOM 1461 C C . ARG A 1 182 ? 8.908 0.002 -25.541 1.00 91.19 182 ARG A C 1
ATOM 1463 O O . ARG A 1 182 ? 8.570 0.461 -26.632 1.00 91.19 182 ARG A O 1
ATOM 1470 N N . LYS A 1 183 ? 8.122 -0.836 -24.853 1.00 91.19 183 LYS A N 1
ATOM 1471 C CA . LYS A 1 183 ? 6.764 -1.207 -25.295 1.00 91.19 183 LYS A CA 1
ATOM 1472 C C . LYS A 1 183 ? 5.807 -0.010 -25.256 1.00 91.19 183 LYS A C 1
ATOM 1474 O O . LYS A 1 183 ? 5.033 0.155 -26.196 1.00 91.19 183 LYS A O 1
ATOM 1479 N N . GLN A 1 184 ? 5.886 0.830 -24.221 1.00 89.38 184 GLN A N 1
ATOM 1480 C CA . GLN A 1 184 ? 5.086 2.057 -24.092 1.00 89.38 184 GLN A CA 1
ATOM 1481 C C . GLN A 1 184 ? 5.377 3.045 -25.231 1.00 89.38 184 GLN A C 1
ATOM 1483 O O . GLN A 1 184 ? 4.447 3.486 -25.904 1.00 89.38 184 GLN A O 1
ATOM 1488 N N . ASN A 1 185 ? 6.654 3.297 -25.535 1.00 89.69 185 ASN A N 1
ATOM 1489 C CA . ASN A 1 185 ? 7.059 4.192 -26.625 1.00 89.69 185 ASN A CA 1
ATOM 1490 C C . ASN A 1 185 ? 6.573 3.693 -27.995 1.00 89.69 185 ASN A C 1
ATOM 1492 O O . ASN A 1 185 ? 5.990 4.456 -28.763 1.00 89.69 185 ASN A O 1
ATOM 1496 N N . LYS A 1 186 ? 6.717 2.388 -28.275 1.00 92.00 186 LYS A N 1
ATOM 1497 C CA . LYS A 1 186 ? 6.205 1.780 -29.517 1.00 92.00 186 LYS A CA 1
ATOM 1498 C C . LYS A 1 186 ? 4.688 1.923 -29.665 1.00 92.00 186 LYS A C 1
ATOM 1500 O O . LYS A 1 186 ? 4.197 2.092 -30.779 1.00 92.00 186 LYS A O 1
ATOM 1505 N N . LEU A 1 187 ? 3.932 1.813 -28.571 1.00 89.38 187 LEU A N 1
ATOM 1506 C CA . LEU A 1 187 ? 2.479 1.996 -28.594 1.00 89.38 187 LEU A CA 1
ATOM 1507 C C . LEU A 1 187 ? 2.110 3.454 -28.899 1.00 89.38 187 LEU A C 1
ATOM 1509 O O . LEU A 1 187 ? 1.255 3.699 -29.747 1.00 89.38 187 LEU A O 1
ATOM 1513 N N . LEU A 1 188 ? 2.797 4.403 -28.262 1.00 88.31 188 LEU A N 1
ATOM 1514 C CA . LEU A 1 188 ? 2.588 5.834 -28.475 1.00 88.31 188 LEU A CA 1
ATOM 1515 C C . LEU A 1 188 ? 2.893 6.251 -29.923 1.00 88.31 188 LEU A C 1
ATOM 1517 O O . LEU A 1 188 ? 2.123 6.989 -30.534 1.00 88.31 188 LEU A O 1
ATOM 1521 N N . GLU A 1 189 ? 3.980 5.741 -30.506 1.00 90.88 189 GLU A N 1
ATOM 1522 C CA . GLU A 1 189 ? 4.319 5.971 -31.917 1.00 90.88 189 GLU A CA 1
ATOM 1523 C C . GLU A 1 189 ? 3.242 5.443 -32.871 1.00 90.88 189 GLU A C 1
ATOM 1525 O O . GLU A 1 189 ? 2.907 6.110 -33.850 1.00 90.88 189 GLU A O 1
ATOM 1530 N N . LYS A 1 190 ? 2.672 4.263 -32.591 1.00 91.19 190 LYS A N 1
ATOM 1531 C CA . LYS A 1 190 ? 1.571 3.704 -33.392 1.00 91.19 190 LYS A CA 1
ATOM 1532 C C . LYS A 1 190 ? 0.317 4.573 -33.320 1.00 91.19 190 LYS A C 1
ATOM 1534 O O . LYS A 1 190 ? -0.279 4.835 -34.356 1.00 91.19 190 LYS A O 1
ATOM 1539 N N . GLN A 1 191 ? -0.047 5.045 -32.129 1.00 89.81 191 GLN A N 1
ATOM 1540 C CA . GLN A 1 191 ? -1.204 5.926 -31.938 1.00 89.81 191 GLN A CA 1
ATOM 1541 C C . GLN A 1 191 ? -1.033 7.257 -32.684 1.00 89.81 191 GLN A C 1
ATOM 1543 O O . GLN A 1 191 ? -1.955 7.709 -33.353 1.00 89.81 191 GLN A O 1
ATOM 1548 N N . ARG A 1 192 ? 0.170 7.847 -32.656 1.00 89.25 192 ARG A N 1
ATOM 1549 C CA . ARG A 1 192 ? 0.482 9.073 -33.415 1.00 89.25 192 ARG A CA 1
ATOM 1550 C C . ARG A 1 192 ? 0.337 8.889 -34.926 1.00 89.25 192 ARG A C 1
ATOM 1552 O O . ARG A 1 192 ? -0.134 9.795 -35.594 1.00 89.25 192 ARG A O 1
ATOM 1559 N N . LYS A 1 193 ? 0.715 7.724 -35.459 1.00 87.62 193 LYS A N 1
ATOM 1560 C CA . LYS A 1 193 ? 0.574 7.400 -36.891 1.00 87.62 193 LYS A CA 1
ATOM 1561 C C . LYS A 1 193 ? -0.864 7.104 -37.327 1.00 87.62 193 LYS A C 1
ATOM 1563 O O . LYS A 1 193 ? -1.127 7.142 -38.515 1.00 87.62 193 LYS A O 1
ATOM 1568 N N . GLN A 1 194 ? -1.752 6.741 -36.401 1.00 83.19 194 GLN A N 1
ATOM 1569 C CA . GLN A 1 194 ? -3.172 6.491 -36.688 1.00 83.19 194 GLN A CA 1
ATOM 1570 C C . GLN A 1 194 ? -4.024 7.764 -36.605 1.00 83.19 194 GLN A C 1
ATOM 1572 O O . GLN A 1 194 ? -5.101 7.807 -37.188 1.00 83.19 194 GLN A O 1
ATOM 1577 N N . ASN A 1 195 ? -3.546 8.775 -35.876 1.00 77.50 195 ASN A N 1
ATOM 1578 C CA . ASN A 1 195 ? -4.234 10.049 -35.665 1.00 77.50 195 ASN A CA 1
ATOM 1579 C C . ASN A 1 195 ? -3.730 11.182 -36.585 1.00 77.50 195 ASN A C 1
ATOM 1581 O O . ASN A 1 195 ? -4.246 12.294 -36.487 1.00 77.50 195 ASN A O 1
ATOM 1585 N N . ASN A 1 196 ? -2.729 10.906 -37.429 1.00 65.25 196 ASN A N 1
ATOM 1586 C CA . ASN A 1 196 ? -2.193 11.788 -38.472 1.00 65.25 196 ASN A CA 1
ATOM 1587 C C . ASN A 1 196 ? -2.570 11.237 -39.846 1.00 65.25 196 ASN A C 1
ATOM 1589 O O . ASN A 1 196 ? -2.819 12.060 -40.750 1.00 65.25 196 ASN A O 1
#

Radius of gyration: 19.8 Å; chains: 1; bounding box: 51×36×64 Å

pLDDT: mean 81.88, std 14.77, range [43.84, 97.5]